Protein AF-A0AAD7NAE4-F1 (afdb_monomer_lite)

Secondary structure (DSSP, 8-state):
-----------------------------------------------HHHHHHHHHHHHHHHHHHHTEEEPTTT--EEE----HHHHHHHHHHHHHHHHHHTTTTBPPTTSHHHHHHHHHHHHHHHHTT--EETTSPPP----S-------PPP-SS--EEEEEEEE-SS--EEEEETTEEEEEE-TTS----

pLDDT: mean 71.84, std 20.74, range [35.59, 95.81]

Foldseek 3Di:
DDDDDDDDDDDDDDDDDDDDDDPDDPDPPPPPPPPPVPPPPPPPPPDVVVVVVVVVCVVVVVLQVVQFDQDPQPRDTDRDNDDPVRLVVVVVVVVVVVCVVQPPFWDDCPDPVNVVVQVVVQVVCLVRLVAHEPPDDNPPPVPDDDDDDDDPDHRPDNQYAYEIEGADQPDFDWDDDRRYIYGYDHPPDDDDD

Structure (mmCIF, N/CA/C/O backbone):
data_AF-A0AAD7NAE4-F1
#
_entry.id   AF-A0AAD7NAE4-F1
#
loop_
_atom_site.group_PDB
_atom_site.id
_atom_site.type_symbol
_atom_site.label_atom_id
_atom_site.label_alt_id
_atom_site.label_comp_id
_atom_site.label_asym_id
_atom_site.label_entity_id
_atom_site.label_seq_id
_atom_site.pdbx_PDB_ins_code
_atom_site.Cartn_x
_atom_site.Cartn_y
_atom_site.Cartn_z
_atom_site.occupancy
_atom_site.B_iso_or_equiv
_atom_site.auth_seq_id
_atom_site.auth_comp_id
_atom_site.auth_asym_id
_atom_site.auth_atom_id
_atom_site.pdbx_PDB_model_num
ATOM 1 N N . MET A 1 1 ? -13.580 -23.714 118.919 1.00 37.25 1 MET A N 1
ATOM 2 C CA . MET A 1 1 ? -13.887 -22.280 118.742 1.00 37.25 1 MET A CA 1
ATOM 3 C C . MET A 1 1 ? -14.891 -22.146 117.599 1.00 37.25 1 MET A C 1
ATOM 5 O O . MET A 1 1 ? -14.501 -22.393 116.471 1.00 37.25 1 MET A O 1
ATOM 9 N N . LEU A 1 2 ? -16.154 -21.839 117.943 1.00 41.84 2 LEU A N 1
ATOM 10 C CA . LEU A 1 2 ? -17.240 -21.259 117.114 1.00 41.84 2 LEU A CA 1
ATOM 11 C C . LEU A 1 2 ? -17.556 -21.992 115.783 1.00 41.84 2 LEU A C 1
ATOM 13 O O . LEU A 1 2 ? -16.922 -21.729 114.771 1.00 41.84 2 LEU A O 1
ATOM 17 N N . THR A 1 3 ? -18.424 -23.015 115.721 1.00 37.22 3 THR A N 1
ATOM 18 C CA . THR A 1 3 ? -19.912 -23.007 115.864 1.00 37.22 3 THR A CA 1
ATOM 19 C C . THR A 1 3 ? -20.570 -22.072 114.825 1.00 37.22 3 THR A C 1
ATOM 21 O O . THR A 1 3 ? -20.572 -20.866 115.029 1.00 37.22 3 THR A O 1
ATOM 24 N N . VAL A 1 4 ? -20.906 -22.507 113.594 1.00 38.34 4 VAL A N 1
ATOM 25 C CA . VAL A 1 4 ? -22.080 -23.321 113.152 1.00 38.34 4 VAL A CA 1
ATOM 26 C C . VAL A 1 4 ? -23.410 -22.622 113.522 1.00 38.34 4 VAL A C 1
ATOM 28 O O . VAL A 1 4 ? -23.630 -22.348 114.692 1.00 38.34 4 VAL A O 1
ATOM 31 N N . LEU A 1 5 ? -24.274 -22.188 112.588 1.00 41.16 5 LEU A N 1
ATOM 32 C CA . LEU A 1 5 ? -25.517 -22.849 112.098 1.00 41.16 5 LEU A CA 1
ATOM 33 C C . LEU A 1 5 ? -26.312 -21.732 111.368 1.00 41.16 5 LEU A C 1
ATOM 35 O O . LEU A 1 5 ? -26.462 -20.659 111.936 1.00 41.16 5 LEU A O 1
ATOM 39 N N . ARG A 1 6 ? -26.724 -21.754 110.092 1.00 37.59 6 ARG A N 1
ATOM 40 C CA . ARG A 1 6 ? -27.559 -22.669 109.284 1.00 37.59 6 ARG A CA 1
ATOM 41 C C . ARG A 1 6 ? -28.906 -23.040 109.932 1.00 37.59 6 ARG A C 1
ATOM 43 O O . ARG A 1 6 ? -28.920 -23.699 110.957 1.00 37.59 6 ARG A O 1
ATOM 50 N N . GLN A 1 7 ? -29.984 -22.719 109.198 1.00 43.00 7 GLN A N 1
ATOM 51 C CA . GLN A 1 7 ? -31.384 -23.173 109.318 1.00 43.00 7 GLN A CA 1
ATOM 52 C C . GLN A 1 7 ? -32.263 -22.512 110.390 1.00 43.00 7 GLN A C 1
ATOM 54 O O . GLN A 1 7 ? -32.190 -22.882 111.552 1.00 43.00 7 GLN A O 1
ATOM 59 N N . ILE A 1 8 ? -33.218 -21.677 109.952 1.00 39.69 8 ILE A N 1
ATOM 60 C CA . ILE A 1 8 ? -34.569 -21.645 110.535 1.00 39.69 8 ILE A CA 1
ATOM 61 C C . ILE A 1 8 ? -35.588 -21.532 109.400 1.00 39.69 8 ILE A C 1
ATOM 63 O O . ILE A 1 8 ? -35.623 -20.569 108.636 1.00 39.69 8 ILE A O 1
ATOM 67 N N . SER A 1 9 ? -36.412 -22.566 109.307 1.00 38.81 9 SER A N 1
ATOM 68 C CA . SER A 1 9 ? -37.601 -22.666 108.482 1.00 38.81 9 SER A CA 1
ATOM 69 C C . SER A 1 9 ? -38.859 -22.381 109.308 1.00 38.81 9 SER A C 1
ATOM 71 O O . SER A 1 9 ? -38.906 -22.731 110.483 1.00 38.81 9 SER A O 1
ATOM 73 N N . LEU A 1 10 ? -39.903 -21.950 108.595 1.00 42.28 10 LEU A N 1
ATOM 74 C CA . LEU A 1 10 ? -41.340 -22.134 108.849 1.00 42.28 10 LEU A CA 1
ATOM 75 C C . LEU A 1 10 ? -42.126 -21.067 109.631 1.00 42.28 10 LEU A C 1
ATOM 77 O O . LEU A 1 10 ? -42.002 -20.894 110.833 1.00 42.28 10 LEU A O 1
ATOM 81 N N . ARG A 1 11 ? -43.106 -20.554 108.868 1.00 41.03 11 ARG A N 1
ATOM 82 C CA . ARG A 1 11 ? -44.528 -20.353 109.191 1.00 41.03 11 ARG A CA 1
ATOM 83 C C . ARG A 1 11 ? -44.851 -19.440 110.362 1.00 41.03 11 ARG A C 1
ATOM 85 O O . ARG A 1 11 ? -44.796 -19.875 111.497 1.00 41.03 11 ARG A O 1
ATOM 92 N N . LEU A 1 12 ? -45.536 -18.345 110.035 1.00 42.12 12 LEU A N 1
ATOM 93 C CA . LEU A 1 12 ? -46.848 -18.075 110.622 1.00 42.12 12 LEU A CA 1
ATOM 94 C C . LEU A 1 12 ? -47.786 -17.456 109.578 1.00 42.12 12 LEU A C 1
ATOM 96 O O . LEU A 1 12 ? -47.386 -16.705 108.694 1.00 42.12 12 LEU A O 1
ATOM 100 N N . ARG A 1 13 ? -49.043 -17.883 109.670 1.00 42.47 13 ARG A N 1
ATOM 101 C CA . ARG A 1 13 ? -50.178 -17.625 108.788 1.00 42.47 13 ARG A CA 1
ATOM 102 C C . ARG A 1 13 ? -51.221 -16.859 109.602 1.00 42.47 13 ARG A C 1
ATOM 104 O O . ARG A 1 13 ? -51.673 -17.389 110.609 1.00 42.47 13 ARG A O 1
ATOM 111 N N . SER A 1 14 ? -51.678 -15.710 109.119 1.00 41.09 14 SER A N 1
ATOM 112 C CA . SER A 1 14 ? -52.970 -15.080 109.459 1.00 41.09 14 SER A CA 1
ATOM 113 C C . SER A 1 14 ? -53.373 -14.248 108.230 1.00 41.09 14 SER A C 1
ATOM 115 O O . SER A 1 14 ? -52.626 -13.389 107.791 1.00 41.09 14 SER A O 1
ATOM 117 N N . ARG A 1 15 ? -54.315 -14.660 107.372 1.00 40.16 15 ARG A N 1
ATOM 118 C CA . ARG A 1 15 ? -55.785 -14.731 107.487 1.00 40.16 15 ARG A CA 1
ATOM 119 C C . ARG A 1 15 ? -56.413 -13.390 107.892 1.00 40.16 15 ARG A C 1
ATOM 121 O O . ARG A 1 15 ? -56.465 -13.103 109.079 1.00 40.16 15 ARG A O 1
ATOM 128 N N . THR A 1 16 ? -56.958 -12.644 106.920 1.00 38.34 16 THR A N 1
ATOM 129 C CA . THR A 1 16 ? -58.373 -12.186 106.859 1.00 38.34 16 THR A CA 1
ATOM 130 C C . THR A 1 16 ? -58.656 -11.261 105.656 1.00 38.34 16 THR A C 1
ATOM 132 O O . THR A 1 16 ? -57.810 -10.457 105.294 1.00 38.34 16 THR A O 1
ATOM 135 N N . GLY A 1 17 ? -59.866 -11.383 105.080 1.00 37.97 17 GLY A N 1
ATOM 136 C CA . GLY A 1 17 ? -60.562 -10.370 104.254 1.00 37.97 17 GLY A CA 1
ATOM 137 C C . GLY A 1 17 ? -60.289 -10.465 102.746 1.00 37.97 17 GLY A C 1
ATOM 138 O O . GLY A 1 17 ? -59.198 -10.146 102.307 1.00 37.97 17 GLY A O 1
ATOM 139 N N . ALA A 1 18 ? -61.134 -11.068 101.901 1.00 38.62 18 ALA A N 1
ATOM 140 C CA . ALA A 1 18 ? -62.489 -10.668 101.487 1.00 38.62 18 ALA A CA 1
ATOM 141 C C . ALA A 1 18 ? -62.517 -9.321 100.737 1.00 38.62 18 ALA A C 1
ATOM 143 O O . ALA A 1 18 ? -62.325 -8.281 101.353 1.00 38.62 18 ALA A O 1
ATOM 144 N N . GLY A 1 19 ? -62.826 -9.349 99.431 1.00 36.59 19 GLY A N 1
ATOM 145 C CA . GLY A 1 19 ? -63.291 -8.157 98.712 1.00 36.59 19 GLY A CA 1
ATOM 146 C C . GLY A 1 19 ? -62.797 -7.992 97.274 1.00 36.59 19 GLY A C 1
ATOM 147 O O . GLY A 1 19 ? -61.781 -7.359 97.039 1.00 36.59 19 GLY A O 1
ATOM 148 N N . ASN A 1 20 ? -63.600 -8.490 96.333 1.00 36.44 20 ASN A N 1
ATOM 149 C CA . ASN A 1 20 ? -64.036 -7.786 95.122 1.00 36.44 20 ASN A CA 1
ATOM 150 C C . ASN A 1 20 ? -63.021 -7.300 94.064 1.00 36.44 20 ASN A C 1
ATOM 152 O O . ASN A 1 20 ? -62.399 -6.250 94.155 1.00 36.44 20 ASN A O 1
ATOM 156 N N . SER A 1 21 ? -63.040 -8.039 92.948 1.00 47.25 21 SER A N 1
ATOM 157 C CA . SER A 1 21 ? -63.364 -7.531 91.603 1.00 47.25 21 SER A CA 1
ATOM 158 C C . SER A 1 21 ? -62.799 -6.168 91.183 1.00 47.25 21 SER A C 1
ATOM 160 O O . SER A 1 21 ? -63.404 -5.124 91.409 1.00 47.25 21 SER A O 1
ATOM 162 N N . SER A 1 22 ? -61.739 -6.209 90.380 1.00 46.31 22 SER A N 1
ATOM 163 C CA . SER A 1 22 ? -61.576 -5.311 89.227 1.00 46.31 22 SER A CA 1
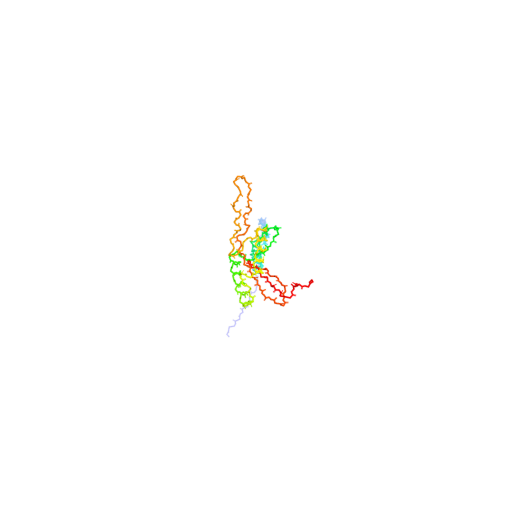ATOM 164 C C . SER A 1 22 ? -60.606 -5.932 88.219 1.00 46.31 22 SER A C 1
ATOM 166 O O . SER A 1 22 ? -59.468 -5.518 88.026 1.00 46.31 22 SER A O 1
ATOM 168 N N . GLN A 1 23 ? -61.095 -6.973 87.545 1.00 44.16 23 GLN A N 1
ATOM 169 C CA . GLN A 1 23 ? -60.635 -7.325 86.206 1.00 44.16 23 GLN A CA 1
ATOM 170 C C . GLN A 1 23 ? -61.043 -6.179 85.270 1.00 44.16 23 GLN A C 1
ATOM 172 O O . GLN A 1 23 ? -62.158 -6.175 84.760 1.00 44.16 23 GLN A O 1
ATOM 177 N N . LEU A 1 24 ? -60.174 -5.188 85.067 1.00 51.12 24 LEU A N 1
ATOM 178 C CA . LEU A 1 24 ? -60.328 -4.214 83.985 1.00 51.12 24 LEU A CA 1
ATOM 179 C C . LEU A 1 24 ? -59.005 -4.059 83.234 1.00 51.12 24 LEU A C 1
ATOM 181 O O . LEU A 1 24 ? -58.214 -3.146 83.435 1.00 51.12 24 LEU A O 1
ATOM 185 N N . THR A 1 25 ? -58.829 -5.012 82.318 1.00 48.84 25 THR A N 1
ATOM 186 C CA . THR A 1 25 ? -58.449 -4.750 80.924 1.00 48.84 25 THR A CA 1
ATOM 187 C C . THR A 1 25 ? -57.211 -3.886 80.717 1.00 48.84 25 THR A C 1
ATOM 189 O O . THR A 1 25 ? -57.283 -2.745 80.259 1.00 48.84 25 THR A O 1
ATOM 192 N N . THR A 1 26 ? -56.042 -4.496 80.896 1.00 49.38 26 THR A N 1
ATOM 193 C CA . THR A 1 26 ? -54.876 -4.112 80.106 1.00 49.38 26 THR A CA 1
ATOM 194 C C . THR A 1 26 ? -55.195 -4.428 78.644 1.00 49.38 26 THR A C 1
ATOM 196 O O . THR A 1 26 ? -55.219 -5.583 78.215 1.00 49.38 26 THR A O 1
ATOM 199 N N . LYS A 1 27 ? -55.523 -3.392 77.864 1.00 44.81 27 LYS A N 1
ATOM 200 C CA . LYS A 1 27 ? -55.597 -3.492 76.405 1.00 44.81 27 LYS A CA 1
ATOM 201 C C . LYS A 1 27 ? -54.228 -3.961 75.915 1.00 44.81 27 LYS A C 1
ATOM 203 O O . LYS A 1 27 ? -53.306 -3.163 75.773 1.00 44.81 27 LYS A O 1
ATOM 208 N N . ARG A 1 28 ? -54.100 -5.266 75.661 1.00 41.94 28 ARG A N 1
ATOM 209 C CA . ARG A 1 28 ? -53.071 -5.820 74.784 1.00 41.94 28 ARG A CA 1
ATOM 210 C C . ARG A 1 28 ? -53.279 -5.170 73.423 1.00 41.94 28 ARG A C 1
ATOM 212 O O . ARG A 1 28 ? -54.092 -5.622 72.622 1.00 41.94 28 ARG A O 1
ATOM 219 N N . LEU A 1 29 ? -52.575 -4.068 73.189 1.00 55.81 29 LEU A N 1
ATOM 220 C CA . LEU A 1 29 ? -52.275 -3.622 71.844 1.00 55.81 29 LEU A CA 1
ATOM 221 C C . LEU A 1 29 ? -51.451 -4.749 71.231 1.00 55.81 29 LEU A C 1
ATOM 223 O O . LEU A 1 29 ? -50.267 -4.905 71.519 1.00 55.81 29 LEU A O 1
ATOM 227 N N . TYR A 1 30 ? -52.120 -5.593 70.453 1.00 47.12 30 TYR A N 1
ATOM 228 C CA . TYR A 1 30 ? -51.462 -6.479 69.516 1.00 47.12 30 TYR A CA 1
ATOM 229 C C . TYR A 1 30 ? -50.707 -5.575 68.543 1.00 47.12 30 TYR A C 1
ATOM 231 O O . TYR A 1 30 ? -51.277 -5.049 67.588 1.00 47.12 30 TYR A O 1
ATOM 239 N N . ALA A 1 31 ? -49.429 -5.340 68.831 1.00 54.28 31 ALA A N 1
ATOM 240 C CA . ALA A 1 31 ? -48.487 -4.843 67.854 1.00 54.28 31 ALA A CA 1
ATOM 241 C C . ALA A 1 31 ? -48.391 -5.926 66.775 1.00 54.28 31 ALA A C 1
ATOM 243 O O . ALA A 1 31 ? -47.651 -6.898 66.899 1.00 54.28 31 ALA A O 1
ATOM 244 N N . VAL A 1 32 ? -49.227 -5.801 65.744 1.00 53.47 32 VAL A N 1
ATOM 245 C CA . VAL A 1 32 ? -49.054 -6.540 64.498 1.00 53.47 32 VAL A CA 1
ATOM 246 C C . VAL A 1 32 ? -47.812 -5.946 63.861 1.00 53.47 32 VAL A C 1
ATOM 248 O O . VAL A 1 32 ? -47.869 -4.958 63.127 1.00 53.47 32 VAL A O 1
ATOM 251 N N . GLU A 1 33 ? -46.673 -6.519 64.221 1.00 53.25 33 GLU A N 1
ATOM 252 C CA . GLU A 1 33 ? -45.380 -6.227 63.636 1.00 53.25 33 GLU A CA 1
ATOM 253 C C . GLU A 1 33 ? -45.433 -6.718 62.186 1.00 53.25 33 GLU A C 1
ATOM 255 O O . GLU A 1 33 ? -45.112 -7.859 61.851 1.00 53.25 33 GLU A O 1
ATOM 260 N N . ARG A 1 34 ? -45.961 -5.863 61.302 1.00 49.47 34 ARG A N 1
ATOM 261 C CA . ARG A 1 34 ? -45.872 -6.069 59.862 1.00 49.47 34 ARG A CA 1
ATOM 262 C C . ARG A 1 34 ? -44.395 -5.987 59.528 1.00 49.47 34 ARG A C 1
ATOM 264 O O . ARG A 1 34 ? -43.852 -4.905 59.317 1.00 49.47 34 ARG A O 1
ATOM 271 N N . THR A 1 35 ? -43.750 -7.144 59.474 1.00 53.97 35 THR A N 1
ATOM 272 C CA . THR A 1 35 ? -42.479 -7.308 58.788 1.00 53.97 35 THR A CA 1
ATOM 273 C C . THR A 1 35 ? -42.743 -7.005 57.318 1.00 53.97 35 THR A C 1
ATOM 275 O O . THR A 1 35 ? -43.048 -7.874 56.504 1.00 53.97 35 THR A O 1
ATOM 278 N N . VAL A 1 36 ? -42.682 -5.718 56.970 1.00 59.72 36 VAL A N 1
ATOM 279 C CA . VAL A 1 36 ? -42.503 -5.285 55.593 1.00 59.72 36 VAL A CA 1
ATOM 280 C C . VAL A 1 36 ? -41.185 -5.921 55.193 1.00 59.72 36 VAL A C 1
ATOM 282 O O . VAL A 1 36 ? -40.114 -5.424 55.547 1.00 59.72 36 VAL A O 1
ATOM 285 N N . LYS A 1 37 ? -41.260 -7.083 54.533 1.00 54.75 37 LYS A N 1
ATOM 286 C CA . LYS A 1 37 ? -40.130 -7.668 53.828 1.00 54.75 37 LYS A CA 1
ATOM 287 C C . LYS A 1 37 ? -39.724 -6.606 52.820 1.00 54.75 37 LYS A C 1
ATOM 289 O O . LYS A 1 37 ? -40.301 -6.525 51.741 1.00 54.75 37 LYS A O 1
ATOM 294 N N . ARG A 1 38 ? -38.795 -5.728 53.219 1.00 59.00 38 ARG A N 1
ATOM 295 C CA . ARG A 1 38 ? -38.117 -4.815 52.308 1.00 59.00 38 ARG A CA 1
ATOM 296 C C . ARG A 1 38 ? -37.608 -5.719 51.213 1.00 59.00 38 ARG A C 1
ATOM 298 O O . ARG A 1 38 ? -36.760 -6.573 51.476 1.00 59.00 38 ARG A O 1
ATOM 305 N N . ASN A 1 39 ? -38.211 -5.593 50.039 1.00 59.50 39 ASN A N 1
ATOM 306 C CA . ASN A 1 39 ? -37.781 -6.307 48.865 1.00 59.50 39 ASN A CA 1
ATOM 307 C C . ASN A 1 39 ? -36.327 -5.872 48.688 1.00 59.50 39 ASN A C 1
ATOM 309 O O . ASN A 1 39 ? -36.066 -4.715 48.359 1.00 59.50 39 ASN A O 1
ATOM 313 N N . LYS A 1 40 ? -35.373 -6.731 49.067 1.00 59.16 40 LYS A N 1
ATOM 314 C CA . LYS A 1 40 ? -33.964 -6.483 48.788 1.00 59.16 40 LYS A CA 1
ATOM 315 C C . LYS A 1 40 ? -33.879 -6.608 47.282 1.00 59.16 40 LYS A C 1
ATOM 317 O O . LYS A 1 40 ? -33.752 -7.711 46.764 1.00 59.16 40 LYS A O 1
ATOM 322 N N . ILE A 1 41 ? -34.051 -5.480 46.597 1.00 62.19 41 ILE A N 1
ATOM 323 C CA . ILE A 1 41 ? -33.679 -5.322 45.200 1.00 62.19 41 ILE A CA 1
ATOM 324 C C . ILE A 1 41 ? -32.247 -5.841 45.166 1.00 62.19 41 ILE A C 1
ATOM 326 O O . ILE A 1 41 ? -31.384 -5.274 45.840 1.00 62.19 41 ILE A O 1
ATOM 330 N N . MET A 1 42 ? -32.041 -7.009 44.552 1.00 58.41 42 MET A N 1
ATOM 331 C CA . MET A 1 42 ? -30.725 -7.630 44.519 1.00 58.41 42 MET A CA 1
ATOM 332 C C . MET A 1 42 ? -29.761 -6.572 43.981 1.00 58.41 42 MET A C 1
ATOM 334 O O . MET A 1 42 ? -30.016 -6.050 42.891 1.00 58.41 42 MET A O 1
ATOM 338 N N . PRO A 1 43 ? -28.700 -6.197 44.716 1.00 64.12 43 PRO A N 1
ATOM 339 C CA . PRO A 1 43 ? -27.682 -5.368 44.114 1.00 64.12 43 PRO A CA 1
ATOM 340 C C . PRO A 1 43 ? -27.084 -6.235 43.012 1.00 64.12 43 PRO A C 1
ATOM 342 O O . PRO A 1 43 ? -26.503 -7.282 43.291 1.00 64.12 43 PRO A O 1
ATOM 345 N N . TRP A 1 44 ? -27.296 -5.849 41.755 1.00 65.56 44 TRP A N 1
ATOM 346 C CA . TRP A 1 44 ? -26.569 -6.410 40.626 1.00 65.56 44 TRP A CA 1
ATOM 347 C C . TRP A 1 44 ? -25.095 -6.048 40.819 1.00 65.56 44 TRP A C 1
ATOM 349 O O . TRP A 1 44 ? -24.589 -5.086 40.249 1.00 65.56 44 TRP A O 1
ATOM 359 N N . THR A 1 45 ? -24.394 -6.792 41.671 1.00 76.25 45 THR A N 1
ATOM 360 C CA . THR A 1 45 ? -22.942 -6.732 41.774 1.00 76.25 45 THR A CA 1
ATOM 361 C C . THR A 1 45 ? -22.406 -7.518 40.593 1.00 76.25 45 THR A C 1
ATOM 363 O O . THR A 1 45 ? -22.012 -8.678 40.712 1.00 76.25 45 THR A O 1
ATOM 366 N N . VAL A 1 46 ? -22.481 -6.903 39.415 1.00 81.06 46 VAL A N 1
ATOM 367 C CA . VAL A 1 46 ? -21.784 -7.394 38.232 1.00 81.06 46 VAL A CA 1
ATOM 368 C C . VAL A 1 46 ? -20.300 -7.496 38.583 1.00 81.06 46 VAL A C 1
ATOM 370 O O . VAL A 1 46 ? -19.714 -6.513 39.044 1.00 81.06 46 VAL A O 1
ATOM 373 N N . PRO A 1 47 ? -19.677 -8.675 38.425 1.00 87.06 47 PRO A N 1
ATOM 374 C CA . PRO A 1 47 ? -18.274 -8.824 38.761 1.00 87.06 47 PRO A CA 1
ATOM 375 C C . PRO A 1 47 ? -17.446 -7.881 37.872 1.00 87.06 47 PRO A C 1
ATOM 377 O O . PRO A 1 47 ? -17.748 -7.747 36.682 1.00 87.06 47 PRO A O 1
ATOM 380 N N . PRO A 1 48 ? -16.373 -7.261 38.395 1.00 86.75 48 PRO A N 1
ATOM 381 C CA . PRO A 1 48 ? -15.586 -6.267 37.657 1.00 86.75 48 PRO A CA 1
ATOM 382 C C . PRO A 1 48 ? -15.024 -6.804 36.332 1.00 86.75 48 PRO A C 1
ATOM 384 O O . PRO A 1 48 ? -14.838 -6.049 35.384 1.00 86.75 48 PRO A O 1
ATOM 387 N N . ARG A 1 49 ? -14.838 -8.126 36.219 1.00 89.44 49 ARG A N 1
ATOM 388 C CA . ARG A 1 49 ? -14.454 -8.806 34.971 1.00 89.44 49 ARG A CA 1
ATOM 389 C C . ARG A 1 49 ? -15.506 -8.672 33.864 1.00 89.44 49 ARG A C 1
ATOM 391 O O . ARG A 1 49 ? -15.143 -8.473 32.712 1.00 89.44 49 ARG A O 1
ATOM 398 N N . VAL A 1 50 ? -16.793 -8.759 34.203 1.00 90.50 50 VAL A N 1
ATOM 399 C CA . VAL A 1 50 ? -17.898 -8.624 33.236 1.00 90.50 50 VAL A CA 1
ATOM 400 C C . VAL A 1 50 ? -18.031 -7.177 32.777 1.00 90.50 50 VAL A C 1
ATOM 402 O O . VAL A 1 50 ? -18.210 -6.935 31.588 1.00 90.50 50 VAL A O 1
ATOM 405 N N . ILE A 1 51 ? -17.856 -6.216 33.689 1.00 90.12 51 ILE A N 1
ATOM 406 C CA . ILE A 1 51 ? -17.798 -4.791 33.336 1.00 90.12 51 ILE A CA 1
ATOM 407 C C . ILE A 1 51 ? -16.618 -4.538 32.388 1.00 90.12 51 ILE A C 1
ATOM 409 O O . ILE A 1 51 ? -16.796 -3.918 31.344 1.00 90.12 51 ILE A O 1
ATOM 413 N N . GLY A 1 52 ? -15.435 -5.076 32.707 1.00 92.06 52 GLY A N 1
ATOM 414 C CA . GLY A 1 52 ? -14.250 -4.959 31.856 1.00 92.06 52 GLY A CA 1
ATOM 415 C C . GLY A 1 52 ? -14.463 -5.525 30.449 1.00 92.06 52 GLY A C 1
ATOM 416 O O . GLY A 1 52 ? -14.136 -4.859 29.470 1.00 92.06 52 GLY A O 1
ATOM 417 N N . LEU A 1 53 ? -15.075 -6.708 30.333 1.00 94.88 53 LEU A N 1
ATOM 418 C CA . LEU A 1 53 ? -15.417 -7.313 29.040 1.00 94.88 53 LEU A CA 1
ATOM 419 C C . LEU A 1 53 ? -16.438 -6.481 28.256 1.00 94.88 53 LEU A C 1
ATOM 421 O O . LEU A 1 53 ? -16.271 -6.297 27.052 1.00 94.88 53 LEU A O 1
ATOM 425 N N . ALA A 1 54 ? -17.467 -5.955 28.923 1.00 93.69 54 ALA A N 1
ATOM 426 C CA . ALA A 1 54 ? -18.474 -5.114 28.281 1.00 93.69 54 ALA A CA 1
ATOM 427 C C . ALA A 1 54 ? -17.862 -3.816 27.732 1.00 93.69 54 ALA A C 1
ATOM 429 O O . ALA A 1 54 ? -18.133 -3.439 26.592 1.00 93.69 54 ALA A O 1
ATOM 430 N N . VAL A 1 55 ? -16.989 -3.166 28.508 1.00 95.31 55 VAL A N 1
ATOM 431 C CA . VAL A 1 55 ? -16.273 -1.954 28.083 1.00 95.31 55 VAL A CA 1
ATOM 432 C C . VAL A 1 55 ? -15.331 -2.256 26.917 1.00 95.31 55 VAL A C 1
ATOM 434 O O . VAL A 1 55 ? -15.349 -1.536 25.921 1.00 95.31 55 VAL A O 1
ATOM 437 N N . ALA A 1 56 ? -14.555 -3.341 26.992 1.00 94.81 56 ALA A N 1
ATOM 438 C CA . ALA A 1 56 ? -13.670 -3.749 25.903 1.00 94.81 56 ALA A CA 1
ATOM 439 C C . ALA A 1 56 ? -14.449 -4.050 24.611 1.00 94.81 56 ALA A C 1
ATOM 441 O O . ALA A 1 56 ? -14.051 -3.603 23.536 1.00 94.81 56 ALA A O 1
ATOM 442 N N . GLY A 1 57 ? -15.585 -4.746 24.716 1.00 95.81 57 GLY A N 1
ATOM 443 C CA . GLY A 1 57 ? -16.473 -5.017 23.585 1.00 95.81 57 GLY A CA 1
ATOM 444 C C . GLY A 1 57 ? -17.038 -3.741 22.957 1.00 95.81 57 GLY A C 1
ATOM 445 O O . GLY A 1 57 ? -17.072 -3.629 21.734 1.00 95.81 57 GLY A O 1
ATOM 446 N N . LEU A 1 58 ? -17.412 -2.753 23.776 1.00 95.38 58 LEU A N 1
ATOM 447 C CA . LEU A 1 58 ? -17.872 -1.443 23.305 1.00 95.38 58 LEU A CA 1
ATOM 448 C C . LEU A 1 58 ? -16.776 -0.675 22.560 1.00 95.38 58 LEU A C 1
ATOM 450 O O . LEU A 1 58 ? -17.035 -0.140 21.484 1.00 95.38 58 LEU A O 1
ATOM 454 N N . ILE A 1 59 ? -15.555 -0.650 23.098 1.00 95.25 59 ILE A N 1
ATOM 455 C CA . ILE A 1 59 ? -14.413 0.022 22.462 1.00 95.25 59 ILE A CA 1
ATOM 456 C C . ILE A 1 59 ? -14.073 -0.655 21.130 1.00 95.25 59 ILE A C 1
ATOM 458 O O . ILE A 1 59 ? -13.935 0.024 20.115 1.00 95.25 59 ILE A O 1
ATOM 462 N N . LEU A 1 60 ? -13.984 -1.988 21.111 1.00 93.25 60 LEU A N 1
ATOM 463 C CA . LEU A 1 60 ? -13.641 -2.747 19.907 1.00 93.25 60 LEU A CA 1
ATOM 464 C C . LEU A 1 60 ? -14.733 -2.640 18.834 1.00 93.25 60 LEU A C 1
ATOM 466 O O . LEU A 1 60 ? -14.430 -2.440 17.659 1.00 93.25 60 LEU A O 1
ATOM 470 N N . GLY A 1 61 ? -16.003 -2.730 19.238 1.00 92.75 61 GLY A N 1
ATOM 471 C CA . GLY A 1 61 ? -17.146 -2.554 18.346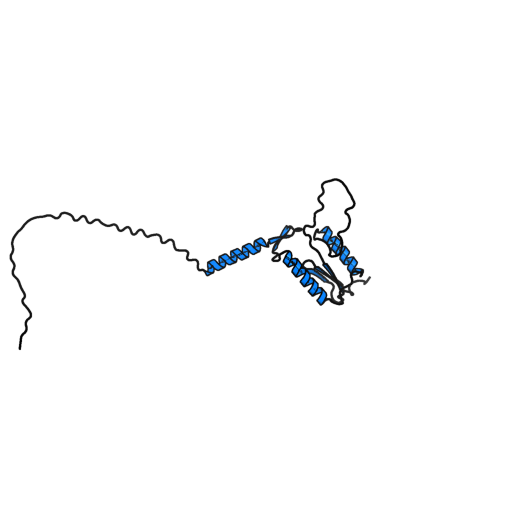 1.00 92.75 61 GLY A CA 1
ATOM 472 C C . GLY A 1 61 ? -17.218 -1.136 17.778 1.00 92.75 61 GLY A C 1
ATOM 473 O O . GLY A 1 61 ? -17.400 -0.967 16.574 1.00 92.75 61 GLY A O 1
ATOM 474 N N . GLY A 1 62 ? -16.996 -0.119 18.617 1.00 92.50 62 GLY A N 1
ATOM 475 C CA . GLY A 1 62 ? -16.906 1.276 18.185 1.00 92.50 62 GLY A CA 1
ATOM 476 C C . GLY A 1 62 ? -15.758 1.506 17.201 1.00 92.50 62 GLY A C 1
ATOM 477 O O . GLY A 1 62 ? -15.963 2.122 16.156 1.00 92.50 62 GLY A O 1
ATOM 478 N N . TYR A 1 63 ? -14.579 0.943 17.479 1.00 91.00 63 TYR A N 1
ATOM 479 C CA . TYR A 1 63 ? -13.423 0.992 16.582 1.00 91.00 63 TYR A CA 1
ATOM 480 C C . TYR A 1 63 ? -13.727 0.340 15.228 1.00 91.00 63 TYR A C 1
ATOM 482 O O . TYR A 1 63 ? -13.465 0.943 14.189 1.00 91.00 63 TYR A O 1
ATOM 490 N N . TYR A 1 64 ? -14.347 -0.842 15.224 1.00 90.56 64 TYR A N 1
ATOM 491 C CA . TYR A 1 64 ? -14.738 -1.537 13.998 1.00 90.56 64 TYR A CA 1
ATOM 492 C C . TYR A 1 64 ? -15.693 -0.705 13.132 1.00 90.56 64 TYR A C 1
ATOM 494 O O . TYR A 1 64 ? -15.480 -0.573 11.928 1.00 90.56 64 TYR A O 1
ATOM 502 N N . VAL A 1 65 ? -16.718 -0.103 13.744 1.00 89.38 65 VAL A N 1
ATOM 503 C CA . VAL A 1 65 ? -17.694 0.740 13.034 1.00 89.38 65 VAL A CA 1
ATOM 504 C C . VAL A 1 65 ? -17.069 2.038 12.528 1.00 89.38 65 VAL A C 1
ATOM 506 O O . VAL A 1 65 ? -17.372 2.452 11.412 1.00 89.38 65 VAL A O 1
ATOM 509 N N . ALA A 1 66 ? -16.168 2.653 13.293 1.00 86.56 66 ALA A N 1
ATOM 510 C CA . ALA A 1 66 ? -15.471 3.868 12.871 1.00 86.56 66 ALA A CA 1
ATOM 511 C C . ALA A 1 66 ? -14.540 3.644 11.663 1.00 86.56 66 ALA A C 1
ATOM 513 O O . ALA A 1 66 ? -14.339 4.560 10.874 1.00 86.56 66 ALA A O 1
ATOM 514 N N . HIS A 1 67 ? -14.011 2.429 11.500 1.00 86.12 67 HIS A N 1
ATOM 515 C CA . HIS A 1 67 ? -13.079 2.052 10.425 1.00 86.12 67 HIS A CA 1
ATOM 516 C C . HIS A 1 67 ? -13.758 1.288 9.275 1.00 86.12 67 HIS A C 1
ATOM 518 O O . HIS A 1 67 ? -13.096 0.704 8.411 1.00 86.12 67 HIS A O 1
ATOM 524 N N . LEU A 1 68 ? -15.092 1.252 9.260 1.00 88.19 68 LEU A N 1
ATOM 525 C CA . LEU A 1 68 ? -15.868 0.707 8.153 1.00 88.19 68 LEU A CA 1
ATOM 526 C C . LEU A 1 68 ? -15.961 1.752 7.039 1.00 88.19 68 LEU A C 1
ATOM 528 O O . LEU A 1 68 ? -16.828 2.624 7.037 1.00 88.19 68 LEU A O 1
ATOM 532 N N . GLU A 1 69 ? -15.081 1.625 6.055 1.00 81.44 69 GLU A N 1
ATOM 533 C CA . GLU A 1 69 ? -15.109 2.444 4.850 1.00 81.44 69 GLU A CA 1
ATOM 534 C C . GLU A 1 69 ? -15.951 1.770 3.759 1.00 81.44 69 GLU A C 1
ATOM 536 O O . GLU A 1 69 ? -15.964 0.543 3.598 1.00 81.44 69 GLU A O 1
ATOM 541 N N . THR A 1 70 ? -16.654 2.575 2.965 1.00 78.50 70 THR A N 1
ATOM 542 C CA . THR A 1 70 ? -17.353 2.083 1.771 1.00 78.50 70 THR A CA 1
ATOM 543 C C . THR A 1 70 ? -16.433 2.258 0.571 1.00 78.50 70 THR A C 1
ATOM 545 O O . THR A 1 70 ? -15.937 3.357 0.334 1.00 78.50 70 THR A O 1
ATOM 548 N N . ALA A 1 71 ? -16.173 1.182 -0.175 1.00 70.56 71 ALA A N 1
ATOM 549 C CA . ALA A 1 71 ? -15.348 1.267 -1.374 1.00 70.56 71 ALA A CA 1
ATOM 550 C C . ALA A 1 71 ? -16.041 2.170 -2.418 1.00 70.56 71 ALA A C 1
ATOM 552 O O . ALA A 1 71 ? -17.182 1.870 -2.779 1.00 70.56 71 ALA A O 1
ATOM 553 N N . PRO A 1 72 ? -15.372 3.230 -2.913 1.00 66.25 72 PRO A N 1
ATOM 554 C CA . PRO A 1 72 ? -16.009 4.262 -3.735 1.00 66.25 72 PRO A CA 1
ATOM 555 C C . PRO A 1 72 ? -16.598 3.710 -5.039 1.00 66.25 72 PRO A C 1
ATOM 557 O O . PRO A 1 72 ? -17.685 4.116 -5.428 1.00 66.25 72 PRO A O 1
ATOM 560 N N . GLU A 1 73 ? -15.935 2.723 -5.650 1.00 64.75 73 GLU A N 1
ATOM 561 C CA . GLU A 1 73 ? -16.345 2.169 -6.949 1.00 64.75 73 GLU A CA 1
ATOM 562 C C . GLU A 1 73 ? -17.371 1.030 -6.852 1.00 64.75 73 GLU A C 1
ATOM 564 O O . GLU A 1 73 ? -18.178 0.831 -7.752 1.00 64.75 73 GLU A O 1
ATOM 569 N N . THR A 1 74 ? -17.344 0.238 -5.773 1.00 75.88 74 THR A N 1
ATOM 570 C CA . THR A 1 74 ? -18.149 -1.002 -5.677 1.00 75.88 74 THR A CA 1
ATOM 571 C C . THR A 1 74 ? -19.272 -0.930 -4.650 1.00 75.88 74 THR A C 1
ATOM 573 O O . THR A 1 74 ? -20.094 -1.841 -4.586 1.00 75.88 74 THR A O 1
ATOM 576 N N . GLY A 1 75 ? -19.293 0.088 -3.784 1.00 77.75 75 GLY A N 1
ATOM 577 C CA . GLY A 1 75 ? -20.257 0.185 -2.683 1.00 77.75 75 GLY A CA 1
ATOM 578 C C . GLY A 1 75 ? -20.089 -0.889 -1.598 1.00 77.75 75 GLY A C 1
ATOM 579 O O . GLY A 1 75 ? -20.851 -0.923 -0.631 1.00 77.75 75 GLY A O 1
ATOM 580 N N . ARG A 1 76 ? -19.088 -1.773 -1.712 1.00 85.69 76 ARG A N 1
ATOM 581 C CA . ARG A 1 76 ? -18.816 -2.821 -0.725 1.00 85.69 76 ARG A CA 1
ATOM 582 C C . ARG A 1 76 ? -18.178 -2.214 0.522 1.00 85.69 76 ARG A C 1
ATOM 584 O O . ARG A 1 76 ? -17.191 -1.484 0.432 1.00 85.69 76 ARG A O 1
ATOM 591 N N . ARG A 1 77 ? -18.696 -2.571 1.698 1.00 85.69 77 ARG A N 1
ATOM 592 C CA . ARG A 1 77 ? -18.097 -2.200 2.985 1.00 85.69 77 ARG A CA 1
ATOM 593 C C . ARG A 1 77 ? -16.844 -3.023 3.252 1.00 85.69 77 ARG A C 1
ATOM 595 O O . ARG A 1 77 ? -16.878 -4.250 3.156 1.00 85.69 77 ARG A O 1
ATOM 602 N N . ARG A 1 78 ? -15.749 -2.350 3.596 1.00 86.19 78 ARG A N 1
ATOM 603 C CA . ARG A 1 78 ? -14.499 -2.978 4.030 1.00 86.19 78 ARG A CA 1
ATOM 604 C C . ARG A 1 78 ? -14.029 -2.330 5.323 1.00 86.19 78 ARG A C 1
ATOM 606 O O . ARG A 1 78 ? -14.153 -1.125 5.501 1.00 86.19 78 ARG A O 1
ATOM 613 N N . PHE A 1 79 ? -13.494 -3.148 6.215 1.00 89.38 79 PHE A N 1
ATOM 614 C CA . PHE A 1 79 ? -12.809 -2.659 7.399 1.00 89.38 79 PHE A CA 1
ATOM 615 C C . PHE A 1 79 ? -11.373 -2.305 7.008 1.00 89.38 79 PHE A C 1
ATOM 617 O O . PHE A 1 79 ? -10.632 -3.183 6.557 1.00 89.38 79 PHE A O 1
ATOM 624 N N . MET A 1 80 ? -11.008 -1.030 7.135 1.00 87.00 80 MET A N 1
ATOM 625 C CA . MET A 1 80 ? -9.649 -0.548 6.903 1.00 87.00 80 MET A CA 1
ATOM 626 C C . MET A 1 80 ? -9.099 0.002 8.223 1.00 87.00 80 MET A C 1
ATOM 628 O O . MET A 1 80 ? -9.502 1.084 8.631 1.00 87.00 80 MET A O 1
ATOM 632 N N . PRO A 1 81 ? -8.197 -0.715 8.918 1.00 87.62 81 PRO A N 1
ATOM 633 C CA . PRO A 1 81 ? -7.683 -0.272 10.216 1.00 87.62 81 PRO A CA 1
ATOM 634 C C . PRO A 1 81 ? -6.685 0.893 10.118 1.00 87.62 81 PRO A C 1
ATOM 636 O O . PRO A 1 81 ? -6.211 1.369 11.145 1.00 87.62 81 PRO A O 1
ATOM 639 N N . LEU A 1 82 ? -6.317 1.307 8.903 1.00 86.62 82 LEU A N 1
ATOM 640 C CA . LEU A 1 82 ? -5.303 2.320 8.641 1.00 86.62 82 LEU A CA 1
ATOM 641 C C . LEU A 1 82 ? -5.955 3.659 8.325 1.00 86.62 82 LEU A C 1
ATOM 643 O O . LEU A 1 82 ? -6.892 3.728 7.531 1.00 86.62 82 LEU A O 1
ATOM 647 N N . THR A 1 83 ? -5.416 4.730 8.899 1.00 86.50 83 THR A N 1
ATOM 648 C CA . THR A 1 83 ? -5.769 6.084 8.471 1.00 86.50 83 THR A CA 1
ATOM 649 C C . THR A 1 83 ? -5.041 6.440 7.172 1.00 86.50 83 THR A C 1
ATOM 651 O O . THR A 1 83 ? -4.049 5.811 6.802 1.00 86.50 83 THR A O 1
ATOM 654 N N . LYS A 1 84 ? -5.476 7.501 6.483 1.00 82.31 84 LYS A N 1
ATOM 655 C CA . LYS A 1 84 ? -4.802 7.993 5.265 1.00 82.31 84 LYS A CA 1
ATOM 656 C C . LYS A 1 84 ? -3.328 8.347 5.495 1.00 82.31 84 LYS A C 1
ATOM 658 O O . LYS A 1 84 ? -2.497 8.103 4.628 1.00 82.31 84 LYS A O 1
ATOM 663 N N . GLN A 1 85 ? -3.001 8.883 6.670 1.00 86.00 85 GLN A N 1
ATOM 664 C CA . GLN A 1 85 ? -1.623 9.211 7.043 1.00 86.00 85 GLN A CA 1
ATOM 665 C C . GLN A 1 85 ? -0.780 7.942 7.224 1.00 86.00 85 GLN A C 1
ATOM 667 O O . GLN A 1 85 ? 0.359 7.876 6.759 1.00 86.00 85 GLN A O 1
ATOM 672 N N . ASP A 1 86 ? -1.361 6.907 7.837 1.00 89.56 86 ASP A N 1
ATOM 673 C CA . ASP A 1 86 ? -0.693 5.614 7.988 1.00 89.56 86 ASP A CA 1
ATOM 674 C C . ASP A 1 86 ? -0.489 4.934 6.629 1.00 89.56 86 ASP A C 1
ATOM 676 O O . ASP A 1 86 ? 0.581 4.381 6.373 1.00 89.56 86 ASP A O 1
ATOM 680 N N . GLU A 1 87 ? -1.477 5.009 5.730 1.00 86.81 87 GLU A N 1
ATOM 681 C CA . GLU A 1 87 ? -1.364 4.492 4.361 1.00 86.81 87 GLU A CA 1
ATOM 682 C C . GLU A 1 87 ? -0.165 5.109 3.623 1.00 86.81 87 GLU A C 1
ATOM 684 O O . GLU A 1 87 ? 0.613 4.377 3.006 1.00 86.81 87 GLU A O 1
ATOM 689 N N . GLU A 1 88 ? 0.041 6.426 3.716 1.00 86.19 88 GLU A N 1
ATOM 690 C CA . GLU A 1 88 ? 1.196 7.097 3.104 1.00 86.19 88 GLU A CA 1
ATOM 691 C C . GLU A 1 88 ? 2.528 6.653 3.719 1.00 86.19 88 GLU A C 1
ATOM 693 O O . GLU A 1 88 ? 3.499 6.393 2.996 1.00 86.19 88 GLU A O 1
ATOM 698 N N . TYR A 1 89 ? 2.576 6.515 5.044 1.00 90.06 89 TYR A N 1
ATOM 699 C CA . TYR A 1 89 ? 3.761 6.032 5.746 1.00 90.06 89 TYR A CA 1
ATOM 700 C C . TYR A 1 89 ? 4.130 4.602 5.329 1.00 90.06 89 TYR A C 1
ATOM 702 O O . TYR A 1 89 ? 5.291 4.311 5.006 1.00 90.06 89 TYR A O 1
ATOM 710 N N . PHE A 1 90 ? 3.145 3.702 5.288 1.00 91.94 90 PHE A N 1
ATOM 711 C CA . PHE A 1 90 ? 3.350 2.321 4.858 1.00 91.94 90 PHE A CA 1
ATOM 712 C C . PHE A 1 90 ? 3.692 2.229 3.373 1.00 91.94 90 PHE A C 1
ATOM 714 O O . PHE A 1 90 ? 4.576 1.448 3.019 1.00 91.94 90 PHE A O 1
ATOM 721 N N . ARG A 1 91 ? 3.084 3.059 2.518 1.00 87.56 91 ARG A N 1
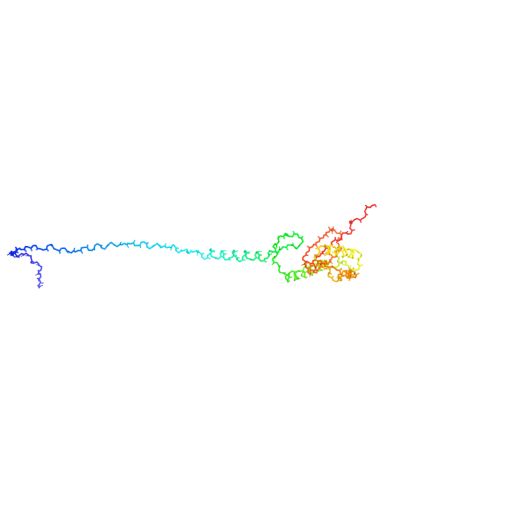ATOM 722 C CA . ARG A 1 91 ? 3.429 3.159 1.091 1.00 87.56 91 ARG A CA 1
ATOM 723 C C . ARG A 1 91 ? 4.923 3.404 0.907 1.00 87.56 91 ARG A C 1
ATOM 725 O O . ARG A 1 91 ? 5.583 2.647 0.196 1.00 87.56 91 ARG A O 1
ATOM 732 N N . LEU A 1 92 ? 5.472 4.414 1.585 1.00 88.94 92 LEU A N 1
ATOM 733 C CA . LEU A 1 92 ? 6.896 4.752 1.490 1.00 88.94 92 LEU A CA 1
ATOM 734 C C . LEU A 1 92 ? 7.793 3.631 2.027 1.00 88.94 92 LEU A C 1
ATOM 736 O O . LEU A 1 92 ? 8.793 3.286 1.395 1.00 88.94 92 LEU A O 1
ATOM 740 N N . LYS A 1 93 ? 7.425 3.018 3.159 1.00 92.88 93 LYS A N 1
ATOM 741 C CA . LYS A 1 93 ? 8.172 1.881 3.718 1.00 92.88 93 LYS A CA 1
ATOM 742 C C . LYS A 1 93 ? 8.209 0.683 2.778 1.00 92.88 93 LYS A C 1
ATOM 744 O O . LYS A 1 93 ? 9.276 0.098 2.588 1.00 92.88 93 LYS A O 1
ATOM 749 N N . ILE A 1 94 ? 7.068 0.314 2.200 1.00 90.44 94 ILE A N 1
ATOM 750 C CA . ILE A 1 94 ? 6.983 -0.836 1.298 1.00 90.44 94 ILE A CA 1
ATOM 751 C C . ILE A 1 94 ? 7.722 -0.536 -0.006 1.00 90.44 94 ILE A C 1
ATOM 753 O O . ILE A 1 94 ? 8.472 -1.390 -0.479 1.00 90.44 94 ILE A O 1
ATOM 757 N N . LEU A 1 95 ? 7.593 0.681 -0.542 1.00 88.56 95 LEU A N 1
ATOM 758 C CA . LEU A 1 95 ? 8.365 1.122 -1.702 1.00 88.56 95 LEU A CA 1
ATOM 759 C C . LEU A 1 95 ? 9.869 0.992 -1.444 1.00 88.56 95 LEU A C 1
ATOM 761 O O . LEU A 1 95 ? 10.563 0.348 -2.226 1.00 88.56 95 LEU A O 1
ATOM 765 N N . TYR A 1 96 ? 10.373 1.531 -0.332 1.00 90.88 96 TYR A N 1
ATOM 766 C CA . TYR A 1 96 ? 11.793 1.436 0.010 1.00 90.88 96 TYR A CA 1
ATOM 767 C C . TYR A 1 96 ? 12.252 -0.018 0.189 1.00 90.88 96 TYR A C 1
ATOM 769 O O . TYR A 1 96 ? 13.310 -0.404 -0.312 1.00 90.88 96 TYR A O 1
ATOM 777 N N . ALA A 1 97 ? 11.443 -0.850 0.850 1.00 92.19 97 ALA A N 1
ATOM 778 C CA . ALA A 1 97 ? 11.730 -2.272 1.000 1.00 92.19 97 ALA A CA 1
ATOM 779 C C . ALA A 1 97 ? 11.811 -2.987 -0.361 1.00 92.19 97 ALA A C 1
ATOM 781 O O . ALA A 1 97 ? 12.732 -3.774 -0.580 1.00 92.19 97 ALA A O 1
ATOM 782 N N . ARG A 1 98 ? 10.904 -2.678 -1.298 1.00 88.44 98 ARG A N 1
ATOM 783 C CA . ARG A 1 98 ? 10.916 -3.240 -2.658 1.00 88.44 98 ARG A CA 1
ATOM 784 C C . ARG A 1 98 ? 12.097 -2.743 -3.486 1.00 88.44 98 ARG A C 1
ATOM 786 O O . ARG A 1 98 ? 12.749 -3.557 -4.132 1.00 88.44 98 ARG A O 1
ATOM 793 N N . LEU A 1 99 ? 12.408 -1.449 -3.422 1.00 89.00 99 LEU A N 1
ATOM 794 C CA . LEU A 1 99 ? 13.580 -0.866 -4.082 1.00 89.00 99 LEU A CA 1
ATOM 795 C C . LEU A 1 99 ? 14.879 -1.510 -3.595 1.00 89.00 99 LEU A C 1
ATOM 797 O O . LEU A 1 99 ? 15.784 -1.751 -4.389 1.00 89.00 99 LEU A O 1
ATOM 801 N N . LYS A 1 100 ? 14.966 -1.807 -2.293 1.00 90.38 100 LYS A N 1
ATOM 802 C CA . LYS A 1 100 ? 16.109 -2.511 -1.712 1.00 90.38 100 LYS A CA 1
ATOM 803 C C . LYS A 1 100 ? 16.171 -3.972 -2.165 1.00 90.38 100 LYS A C 1
ATOM 805 O O . LYS A 1 100 ? 17.265 -4.448 -2.448 1.00 90.38 100 LYS A O 1
ATOM 810 N N . LEU A 1 101 ? 15.029 -4.661 -2.219 1.00 89.69 101 LEU A N 1
ATOM 811 C CA . LEU A 1 101 ? 14.947 -6.079 -2.579 1.00 89.69 101 LEU A CA 1
ATOM 812 C C . LEU A 1 101 ? 15.334 -6.335 -4.040 1.00 89.69 101 LEU A C 1
ATOM 814 O O . LEU A 1 101 ? 16.114 -7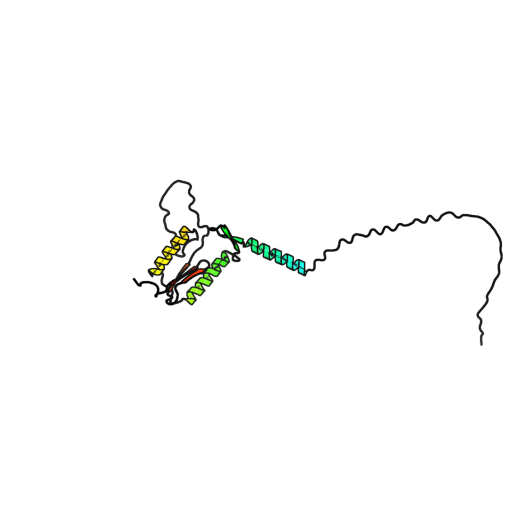.239 -4.304 1.00 89.69 101 LEU A O 1
ATOM 818 N N . TYR A 1 102 ? 14.834 -5.520 -4.970 1.00 86.69 102 TYR A N 1
ATOM 819 C CA . TYR A 1 102 ? 15.073 -5.686 -6.412 1.00 86.69 102 TYR A CA 1
ATOM 820 C C . TYR A 1 102 ? 16.130 -4.727 -6.958 1.00 86.69 102 TYR A C 1
ATOM 822 O O . TYR A 1 102 ? 16.140 -4.384 -8.143 1.00 86.69 102 TYR A O 1
ATOM 830 N N . ARG A 1 103 ? 17.023 -4.244 -6.090 1.00 81.56 103 ARG A N 1
ATOM 831 C CA . ARG A 1 103 ? 18.080 -3.316 -6.485 1.00 81.56 103 ARG A CA 1
ATOM 832 C C . ARG A 1 103 ? 18.944 -3.955 -7.578 1.00 81.56 103 ARG A C 1
ATOM 834 O O . ARG A 1 103 ? 19.548 -4.991 -7.346 1.00 81.56 103 ARG A O 1
ATOM 841 N N . GLY A 1 104 ? 19.034 -3.303 -8.738 1.00 82.75 104 GLY A N 1
ATOM 842 C CA . GLY A 1 104 ? 19.798 -3.787 -9.899 1.00 82.75 104 GLY A CA 1
ATOM 843 C C . GLY A 1 104 ? 18.949 -4.451 -10.987 1.00 82.75 104 GLY A C 1
ATOM 844 O O . GLY A 1 104 ? 19.349 -4.420 -12.144 1.00 82.75 104 GLY A O 1
ATOM 845 N N . ASN A 1 105 ? 17.749 -4.927 -10.646 1.00 87.38 105 ASN A N 1
ATOM 846 C CA . ASN A 1 105 ? 16.815 -5.554 -11.588 1.00 87.38 105 ASN A CA 1
ATOM 847 C C . ASN A 1 105 ? 15.633 -4.640 -11.943 1.00 87.38 105 ASN A C 1
ATOM 849 O O . ASN A 1 105 ? 14.746 -5.017 -12.697 1.00 87.38 105 ASN A O 1
ATOM 853 N N . ILE A 1 106 ? 15.578 -3.431 -11.387 1.00 88.38 106 ILE A N 1
ATOM 854 C CA . ILE A 1 106 ? 14.519 -2.469 -11.702 1.00 88.38 106 ILE A CA 1
ATOM 855 C C . ILE A 1 106 ? 14.829 -1.808 -13.041 1.00 88.38 106 ILE A C 1
ATOM 857 O O . ILE A 1 106 ? 15.894 -1.210 -13.216 1.00 88.38 106 ILE A O 1
ATOM 861 N N . LEU A 1 107 ? 13.873 -1.872 -13.965 1.00 88.69 107 LEU A N 1
ATOM 862 C CA . LEU A 1 107 ? 14.019 -1.235 -15.266 1.00 88.69 107 LEU A CA 1
ATOM 863 C C . LEU A 1 107 ? 13.989 0.294 -15.123 1.00 88.69 107 LEU A C 1
ATOM 865 O O . LEU A 1 107 ? 13.152 0.839 -14.394 1.00 88.69 107 LEU A O 1
ATOM 869 N N . PRO A 1 108 ? 14.835 1.018 -15.876 1.00 88.00 108 PRO A N 1
ATOM 870 C CA . PRO A 1 108 ? 14.782 2.470 -15.908 1.00 88.00 108 PRO A CA 1
ATOM 871 C C . PRO A 1 108 ? 13.487 2.963 -16.567 1.00 88.00 108 PRO A C 1
ATOM 873 O O . PRO A 1 108 ? 12.842 2.270 -17.359 1.00 88.00 108 PRO A O 1
ATOM 876 N N . VAL A 1 109 ? 13.136 4.219 -16.287 1.00 84.12 109 VAL A N 1
ATOM 877 C CA . VAL A 1 109 ? 11.914 4.869 -16.798 1.00 84.12 109 VAL A CA 1
ATOM 878 C C . VAL A 1 109 ? 11.887 4.948 -18.330 1.00 84.12 109 VAL A C 1
ATOM 880 O O . VAL A 1 109 ? 10.820 4.893 -18.936 1.00 84.12 109 VAL A O 1
ATOM 883 N N . HIS A 1 110 ? 13.055 5.026 -18.972 1.00 86.75 110 HIS A N 1
ATOM 884 C CA . HIS A 1 110 ? 13.173 5.118 -20.429 1.00 86.75 110 HIS A CA 1
ATOM 885 C C . HIS A 1 110 ? 12.984 3.781 -21.164 1.00 86.75 110 HIS A C 1
ATOM 887 O O . HIS A 1 110 ? 12.912 3.785 -22.389 1.00 86.75 110 HIS A O 1
ATOM 893 N N . HIS A 1 111 ? 12.885 2.650 -20.458 1.00 88.44 111 HIS A N 1
ATOM 894 C CA . HIS A 1 111 ? 12.717 1.348 -21.102 1.00 88.44 111 HIS A CA 1
ATOM 895 C C . HIS A 1 111 ? 11.323 1.222 -21.756 1.00 88.44 111 HIS A C 1
ATOM 897 O O . HIS A 1 111 ? 10.329 1.595 -21.121 1.00 88.44 111 HIS A O 1
ATOM 903 N N . PRO A 1 112 ? 11.199 0.661 -22.978 1.00 90.25 112 PRO A N 1
ATOM 904 C CA . PRO A 1 112 ? 9.917 0.558 -23.686 1.00 90.25 112 PRO A CA 1
ATOM 905 C C . PRO A 1 112 ? 8.843 -0.177 -22.873 1.00 90.25 112 PRO A C 1
ATOM 907 O O . PRO A 1 112 ? 7.702 0.282 -22.801 1.00 90.25 112 PRO A O 1
ATOM 910 N N . THR A 1 113 ? 9.213 -1.262 -22.185 1.00 88.38 113 THR A N 1
ATOM 911 C CA . THR A 1 113 ? 8.309 -2.002 -21.285 1.00 88.38 113 THR A CA 1
ATOM 912 C C . THR A 1 113 ? 7.802 -1.128 -20.138 1.00 88.38 113 THR A C 1
ATOM 914 O O . THR A 1 113 ? 6.602 -1.093 -19.881 1.00 88.38 113 THR A O 1
ATOM 917 N N . THR A 1 114 ? 8.679 -0.353 -19.491 1.00 89.75 114 THR A N 1
ATOM 918 C CA . THR A 1 114 ? 8.292 0.558 -18.404 1.00 89.75 114 THR A CA 1
ATOM 919 C C . THR A 1 114 ? 7.325 1.631 -18.897 1.00 89.75 114 THR A C 1
ATOM 921 O O . THR A 1 114 ? 6.320 1.905 -18.244 1.00 89.75 114 THR A O 1
ATOM 924 N N . GLN A 1 115 ? 7.566 2.200 -20.080 1.00 90.94 115 GLN A N 1
ATOM 925 C CA . GLN A 1 115 ? 6.670 3.192 -20.682 1.00 90.94 115 GLN A CA 1
ATOM 926 C C . GLN A 1 115 ? 5.309 2.604 -21.068 1.00 90.94 115 GLN A C 1
ATOM 928 O O . GLN A 1 115 ? 4.281 3.270 -20.931 1.00 90.94 115 GLN A O 1
ATOM 933 N N . LEU A 1 116 ? 5.279 1.370 -21.577 1.00 90.69 116 LEU A N 1
ATOM 934 C CA . LEU A 1 116 ? 4.033 0.677 -21.897 1.00 90.69 116 LEU A CA 1
ATOM 935 C C . LEU A 1 116 ? 3.207 0.437 -20.631 1.00 90.69 116 LEU A C 1
ATOM 937 O O . LEU A 1 116 ? 2.035 0.808 -20.582 1.00 90.69 116 LEU A O 1
ATOM 941 N N . VAL A 1 117 ? 3.837 -0.119 -19.596 1.00 91.31 117 VAL A N 1
ATOM 942 C CA . VAL A 1 117 ? 3.188 -0.390 -18.312 1.00 91.31 117 VAL A CA 1
ATOM 943 C C . VAL A 1 117 ? 2.640 0.896 -17.694 1.00 91.31 117 VAL A C 1
ATOM 945 O O . VAL A 1 117 ? 1.489 0.918 -17.254 1.00 91.31 117 VAL A O 1
ATOM 948 N N . ARG A 1 118 ? 3.416 1.987 -17.696 1.00 91.00 118 ARG A N 1
ATOM 949 C CA . ARG A 1 118 ? 2.958 3.292 -17.192 1.00 91.00 118 ARG A CA 1
ATOM 950 C C . ARG A 1 118 ? 1.731 3.797 -17.946 1.00 91.00 118 ARG A C 1
ATOM 952 O O . ARG A 1 118 ? 0.737 4.121 -17.305 1.00 91.00 118 ARG A O 1
ATOM 959 N N . ARG A 1 119 ? 1.739 3.757 -19.283 1.00 90.62 119 ARG A N 1
ATOM 960 C CA . ARG A 1 119 ? 0.581 4.155 -20.106 1.00 90.62 119 ARG A CA 1
ATOM 961 C C . ARG A 1 119 ? -0.668 3.325 -19.807 1.00 90.62 119 ARG A C 1
ATOM 963 O O . ARG A 1 119 ? -1.755 3.884 -19.674 1.00 90.62 119 ARG A O 1
ATOM 970 N N . ILE A 1 120 ? -0.532 2.002 -19.691 1.00 92.38 120 ILE A N 1
ATOM 971 C CA . ILE A 1 120 ? -1.658 1.114 -19.355 1.00 92.38 120 ILE A CA 1
ATOM 972 C C . ILE A 1 120 ? -2.187 1.443 -17.957 1.00 92.38 120 ILE A C 1
ATOM 974 O O . ILE A 1 120 ? -3.390 1.621 -17.776 1.00 92.38 120 ILE A O 1
ATOM 978 N N . THR A 1 121 ? -1.290 1.594 -16.984 1.00 91.62 121 THR A N 1
ATOM 979 C CA . THR A 1 121 ? -1.659 1.888 -15.595 1.00 91.62 121 THR A CA 1
ATOM 980 C C . THR A 1 121 ? -2.363 3.237 -15.492 1.00 91.62 121 THR A C 1
ATOM 982 O O . THR A 1 121 ? -3.415 3.332 -14.869 1.00 91.62 121 THR A O 1
ATOM 985 N N . GLN A 1 122 ? -1.853 4.270 -16.165 1.00 90.88 122 GLN A N 1
ATOM 986 C CA . GLN A 1 122 ? -2.481 5.589 -16.205 1.00 90.88 122 GLN A CA 1
ATOM 987 C C . GLN A 1 122 ? -3.901 5.525 -16.778 1.00 90.88 122 GLN A C 1
ATOM 989 O O . GLN A 1 122 ? -4.813 6.138 -16.220 1.00 90.88 122 GLN A O 1
ATOM 994 N N . ARG A 1 123 ? -4.109 4.761 -17.859 1.00 90.25 123 ARG A N 1
ATOM 995 C CA . ARG A 1 123 ? -5.442 4.566 -18.451 1.00 90.25 123 ARG A CA 1
ATOM 996 C C . ARG A 1 123 ? -6.404 3.907 -17.469 1.00 90.25 123 ARG A C 1
ATOM 998 O O . ARG A 1 123 ? -7.507 4.414 -17.305 1.00 90.25 123 ARG A O 1
ATOM 1005 N N . ILE A 1 124 ? -5.971 2.846 -16.784 1.00 90.12 124 ILE A N 1
ATOM 1006 C CA . ILE A 1 124 ? -6.786 2.133 -15.786 1.00 90.12 124 ILE A CA 1
ATOM 1007 C C . ILE A 1 124 ? -7.136 3.045 -14.607 1.00 90.12 124 ILE A C 1
ATOM 1009 O O . ILE A 1 124 ? -8.284 3.067 -14.163 1.00 90.12 124 ILE A O 1
ATOM 1013 N N . LEU A 1 125 ? -6.162 3.808 -14.101 1.00 87.38 125 LEU A N 1
ATOM 1014 C CA . LEU A 1 125 ? -6.372 4.721 -12.976 1.00 87.38 125 LEU A CA 1
ATOM 1015 C C . LEU A 1 125 ? -7.349 5.842 -13.338 1.00 87.38 125 LEU A C 1
ATOM 1017 O O . LEU A 1 125 ? -8.234 6.159 -12.546 1.00 87.38 125 LEU A O 1
ATOM 1021 N N . THR A 1 126 ? -7.221 6.386 -14.550 1.00 86.69 126 THR A N 1
ATOM 1022 C CA . T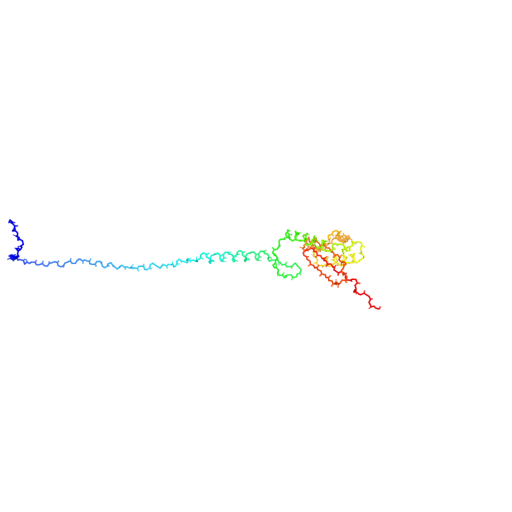HR A 1 126 ? -8.095 7.453 -15.054 1.00 86.69 126 THR A CA 1
ATOM 1023 C C . THR A 1 126 ? -9.509 6.931 -15.302 1.00 86.69 126 THR A C 1
ATOM 1025 O O . THR A 1 126 ? -10.472 7.567 -14.887 1.00 86.69 126 THR A O 1
ATOM 1028 N N . SER A 1 127 ? -9.655 5.755 -15.925 1.00 86.12 127 SER A N 1
ATOM 1029 C CA . SER A 1 127 ? -10.972 5.170 -16.210 1.00 86.12 127 SER A CA 1
ATOM 1030 C C . SER A 1 127 ? -11.709 4.715 -14.953 1.00 86.12 127 SER A C 1
ATOM 1032 O O . SER A 1 127 ? -12.933 4.740 -14.924 1.00 86.12 127 SER A O 1
ATOM 1034 N N . SER A 1 128 ? -10.967 4.289 -13.928 1.00 83.19 128 SER A N 1
ATOM 1035 C CA . SER A 1 128 ? -11.519 3.795 -12.660 1.00 83.19 128 SER A CA 1
ATOM 1036 C C . SER A 1 128 ? -11.584 4.873 -11.573 1.00 83.19 128 SER A C 1
ATOM 1038 O O . SER A 1 128 ? -11.911 4.558 -10.438 1.00 83.19 128 SER A O 1
ATOM 1040 N N . ASN A 1 129 ? -11.215 6.119 -11.890 1.00 81.44 129 ASN A N 1
ATOM 1041 C CA . ASN A 1 129 ? -11.190 7.253 -10.962 1.00 81.44 129 ASN A CA 1
ATOM 1042 C C . ASN A 1 129 ? -10.364 7.023 -9.667 1.00 81.44 129 ASN A C 1
ATOM 1044 O O . ASN A 1 129 ? -10.654 7.601 -8.617 1.00 81.44 129 ASN A O 1
ATOM 1048 N N . LEU A 1 130 ? -9.313 6.192 -9.751 1.00 81.38 130 LEU A N 1
ATOM 1049 C CA . LEU A 1 130 ? -8.500 5.715 -8.615 1.00 81.38 130 LEU A CA 1
ATOM 1050 C C . LEU A 1 130 ? -7.309 6.625 -8.259 1.00 81.38 130 LEU A C 1
ATOM 1052 O O . LEU A 1 130 ? -6.579 6.336 -7.306 1.00 81.38 130 LEU A O 1
ATOM 1056 N N . GLY A 1 131 ? -7.084 7.693 -9.028 1.00 84.62 131 GLY A N 1
ATOM 1057 C CA . GLY A 1 131 ? -6.012 8.668 -8.812 1.00 84.62 131 GLY A CA 1
ATOM 1058 C C . GLY A 1 131 ? -5.057 8.801 -10.000 1.00 84.62 131 GLY A C 1
ATOM 1059 O O . GLY A 1 131 ? -5.434 8.560 -11.149 1.00 84.62 131 GLY A O 1
ATOM 1060 N N . HIS A 1 132 ? -3.811 9.201 -9.727 1.00 85.75 132 HIS A N 1
ATOM 1061 C CA . HIS A 1 132 ? -2.813 9.522 -10.756 1.00 85.75 132 HIS A CA 1
ATOM 1062 C C . HIS A 1 132 ? -1.449 8.881 -10.466 1.00 85.75 132 HIS A C 1
ATOM 1064 O O . HIS A 1 132 ? -1.131 8.533 -9.326 1.00 85.75 132 HIS A O 1
ATOM 1070 N N . LEU A 1 133 ? -0.635 8.723 -11.514 1.00 86.44 133 LEU A N 1
ATOM 1071 C CA . LEU A 1 133 ? 0.735 8.229 -11.388 1.00 86.44 133 LEU A CA 1
ATOM 1072 C C . LEU A 1 133 ? 1.669 9.312 -10.841 1.00 86.44 133 LEU A C 1
ATOM 1074 O O . LEU A 1 133 ? 1.623 10.468 -11.256 1.00 86.44 133 LEU A O 1
ATOM 1078 N N . GLU A 1 134 ? 2.558 8.923 -9.933 1.00 78.88 134 GLU A N 1
ATOM 1079 C CA . GLU A 1 134 ? 3.571 9.818 -9.383 1.00 78.88 134 GLU A CA 1
ATOM 1080 C C . GLU A 1 134 ? 4.608 10.189 -10.463 1.00 78.88 134 GLU A C 1
ATOM 1082 O O . GLU A 1 134 ? 5.204 9.328 -11.115 1.00 78.88 134 GLU A O 1
ATOM 1087 N N . GLY A 1 135 ? 4.804 11.495 -10.677 1.00 68.38 135 GLY A N 1
ATOM 1088 C CA . GLY A 1 135 ? 5.723 12.032 -11.688 1.00 68.38 135 GLY A CA 1
ATOM 1089 C C . GLY A 1 135 ? 5.158 12.122 -13.111 1.00 68.38 135 GLY A C 1
ATOM 1090 O O . GLY A 1 135 ? 5.895 12.502 -14.016 1.00 68.38 135 GLY A O 1
ATOM 1091 N N . GLU A 1 136 ? 3.880 11.802 -13.324 1.00 58.03 136 GLU A N 1
ATOM 1092 C CA . GLU A 1 136 ? 3.180 12.008 -14.597 1.00 58.03 136 GLU A CA 1
ATOM 1093 C C . GLU A 1 136 ? 2.091 13.060 -14.377 1.00 58.03 136 GLU A C 1
ATOM 1095 O O . GLU A 1 136 ? 1.235 12.903 -13.506 1.00 58.03 136 GLU A O 1
ATOM 1100 N N . GLN A 1 137 ? 2.147 14.175 -15.110 1.00 44.03 137 GLN A N 1
ATOM 1101 C CA . GLN A 1 137 ? 1.060 15.151 -15.057 1.00 44.03 137 GLN A CA 1
ATOM 1102 C C . GLN A 1 137 ? -0.223 14.477 -15.574 1.00 44.03 137 GLN A C 1
ATOM 1104 O O . GLN A 1 137 ? -0.148 13.689 -16.525 1.00 44.03 137 GLN A O 1
ATOM 1109 N N . PRO A 1 138 ? -1.394 14.735 -14.958 1.00 50.59 138 PRO A N 1
ATOM 1110 C CA . PRO A 1 138 ? -2.656 14.255 -15.506 1.00 50.59 138 PRO A CA 1
ATOM 1111 C C . PRO A 1 138 ? -2.748 14.690 -16.977 1.00 50.59 138 PRO A C 1
ATOM 1113 O O . PRO A 1 138 ? -2.271 15.782 -17.304 1.00 50.59 138 PRO A O 1
ATOM 1116 N N . PRO A 1 139 ? -3.298 13.844 -17.868 1.00 44.75 139 PRO A N 1
ATOM 1117 C CA . PRO A 1 139 ? -3.352 14.162 -19.287 1.00 44.75 139 PRO A CA 1
ATOM 1118 C C . PRO A 1 139 ? -4.020 15.529 -19.460 1.00 44.75 139 PRO A C 1
ATOM 1120 O O . PRO A 1 139 ? -5.108 15.773 -18.934 1.00 44.75 139 PRO A O 1
ATOM 1123 N N . MET A 1 140 ? -3.315 16.441 -20.132 1.00 40.41 140 MET A N 1
ATOM 1124 C CA . MET A 1 140 ? -3.761 17.804 -20.404 1.00 40.41 140 MET A CA 1
ATOM 1125 C C . MET A 1 140 ? -4.826 17.790 -21.507 1.00 40.41 140 MET A C 1
ATOM 1127 O O . MET A 1 140 ? -4.632 18.349 -22.578 1.00 40.41 140 MET A O 1
ATOM 1131 N N . ASP A 1 141 ? -5.970 17.174 -21.220 1.00 45.19 141 ASP A N 1
ATOM 1132 C CA . ASP A 1 141 ? -7.172 17.221 -22.056 1.00 45.19 141 ASP A CA 1
ATOM 1133 C C . ASP A 1 141 ? -8.170 18.249 -21.485 1.00 45.19 141 ASP A C 1
ATOM 1135 O O . ASP A 1 141 ? -9.383 18.061 -21.499 1.00 45.19 141 ASP A O 1
ATOM 1139 N N . SER A 1 142 ? -7.663 19.370 -20.958 1.00 42.75 142 SER A N 1
ATOM 1140 C CA . SER A 1 142 ? -8.462 20.511 -20.480 1.00 42.75 142 SER A CA 1
ATOM 1141 C C . SER A 1 142 ? -8.731 21.567 -21.565 1.00 42.75 142 SER A C 1
ATOM 1143 O O . SER A 1 142 ? -9.106 22.697 -21.252 1.00 42.75 142 SER A O 1
ATOM 1145 N N . TRP A 1 143 ? -8.586 21.217 -22.849 1.00 45.50 143 TRP A N 1
ATOM 1146 C CA . TRP A 1 143 ? -8.807 22.132 -23.976 1.00 45.50 143 TRP A CA 1
ATOM 1147 C C . TRP A 1 143 ? -9.946 21.682 -24.914 1.00 45.50 143 TRP A C 1
ATOM 1149 O O . TRP A 1 143 ? -9.685 21.244 -26.034 1.00 45.50 143 TRP A O 1
ATOM 1159 N N . ARG A 1 144 ? -11.204 21.782 -24.439 1.00 38.12 144 ARG A N 1
ATOM 1160 C CA . ARG A 1 144 ? -12.511 21.905 -25.162 1.00 38.12 144 ARG A CA 1
ATOM 1161 C C . ARG A 1 144 ? -13.637 21.467 -24.200 1.00 38.12 144 ARG A C 1
ATOM 1163 O O . ARG A 1 144 ? -13.561 20.370 -23.674 1.00 38.12 144 ARG A O 1
ATOM 1170 N N . SER A 1 145 ? -14.708 22.197 -23.885 1.00 35.81 145 SER A N 1
ATOM 1171 C CA . SER A 1 145 ? -15.275 23.444 -24.397 1.00 35.81 145 SER A CA 1
ATOM 1172 C C . SER A 1 145 ? -16.150 24.099 -23.318 1.00 35.81 145 SER A C 1
ATOM 1174 O O . SER A 1 145 ? -16.693 23.447 -22.429 1.00 35.81 145 SER A O 1
ATOM 1176 N N . THR A 1 146 ? -16.295 25.407 -23.458 1.00 44.09 146 THR A N 1
ATOM 1177 C CA . THR A 1 146 ? -17.271 26.314 -22.857 1.00 44.09 146 THR A CA 1
ATOM 1178 C C . THR A 1 146 ? -18.698 25.737 -22.796 1.00 44.09 146 THR A C 1
ATOM 1180 O O . THR A 1 146 ? -19.194 25.191 -23.776 1.00 44.09 146 THR A O 1
ATOM 1183 N N . THR A 1 147 ? -19.363 25.961 -21.657 1.00 42.31 147 THR A N 1
ATOM 1184 C CA . THR A 1 147 ? -20.824 25.896 -21.433 1.00 42.31 147 THR A CA 1
ATOM 1185 C C . THR A 1 147 ? -21.500 24.521 -21.522 1.00 42.31 147 THR A C 1
ATOM 1187 O O . THR A 1 147 ? -22.019 24.133 -22.560 1.00 42.31 147 THR A O 1
ATOM 1190 N N . SER A 1 148 ? -21.607 23.839 -20.377 1.00 39.97 148 SER A N 1
ATOM 1191 C CA . SER A 1 148 ? -22.846 23.239 -19.839 1.00 39.97 148 SER A CA 1
ATOM 1192 C C . SER A 1 148 ? -22.496 22.221 -18.750 1.00 39.97 148 SER A C 1
ATOM 1194 O O . SER A 1 148 ? -21.607 21.391 -18.901 1.00 39.97 148 SER A O 1
ATOM 1196 N N . THR A 1 149 ? -23.204 22.328 -17.635 1.00 44.12 149 THR A N 1
ATOM 1197 C CA . THR A 1 149 ? -23.272 21.477 -16.445 1.00 44.12 149 THR A CA 1
ATOM 1198 C C . THR A 1 149 ? -23.042 19.972 -16.687 1.00 44.12 149 THR A C 1
ATOM 1200 O O . THR A 1 149 ? -23.985 19.191 -16.730 1.00 44.12 149 THR A O 1
ATOM 1203 N N . ALA A 1 150 ? -21.788 19.523 -16.761 1.00 37.34 150 ALA A N 1
ATOM 1204 C CA . ALA A 1 150 ? -21.427 18.112 -16.629 1.00 37.34 150 ALA A CA 1
ATOM 1205 C C . ALA A 1 150 ? -20.154 18.001 -15.785 1.00 37.34 150 ALA A C 1
ATOM 1207 O O . ALA A 1 150 ? -19.035 18.255 -16.222 1.00 37.34 150 ALA A O 1
ATOM 1208 N N . LYS A 1 151 ? -20.368 17.688 -14.510 1.00 39.53 151 LYS A N 1
ATOM 1209 C CA . LYS A 1 151 ? -19.353 17.504 -13.479 1.00 39.53 151 LYS A CA 1
ATOM 1210 C C . LYS A 1 151 ? -18.475 16.312 -13.882 1.00 39.53 151 LYS A C 1
ATOM 1212 O O . LYS A 1 151 ? -18.868 15.174 -13.648 1.00 39.53 151 LYS A O 1
ATOM 1217 N N . ILE A 1 152 ? -17.312 16.559 -14.489 1.00 45.38 152 ILE A N 1
ATOM 1218 C CA . ILE A 1 152 ? -16.250 15.545 -14.576 1.00 45.38 152 ILE A CA 1
ATOM 1219 C C . ILE A 1 152 ? -16.051 15.038 -13.139 1.00 45.38 152 ILE A C 1
ATOM 1221 O O . ILE A 1 152 ? -15.866 15.880 -12.245 1.00 45.38 152 ILE A O 1
ATOM 1225 N N . PRO A 1 153 ? -16.173 13.727 -12.858 1.00 43.84 153 PRO A N 1
ATOM 1226 C CA . PRO A 1 153 ? -15.974 13.232 -11.509 1.00 43.84 153 PRO A CA 1
ATOM 1227 C C . PRO A 1 153 ? -14.563 13.630 -11.091 1.00 43.84 153 PRO A C 1
ATOM 1229 O O . PRO A 1 153 ? -13.589 13.254 -11.736 1.00 43.84 153 PRO A O 1
ATOM 1232 N N . ARG A 1 154 ? -14.440 14.438 -10.034 1.00 43.41 154 ARG A N 1
ATOM 1233 C CA . ARG A 1 154 ? -13.153 14.557 -9.347 1.00 43.41 154 ARG A CA 1
ATOM 1234 C C . ARG A 1 154 ? -12.706 13.137 -8.970 1.00 43.41 154 ARG A C 1
ATOM 1236 O O . ARG A 1 154 ? -13.589 12.339 -8.627 1.00 43.41 154 ARG A O 1
ATOM 1243 N N . PRO A 1 155 ? -11.393 12.838 -8.987 1.00 49.84 155 PRO A N 1
ATOM 1244 C CA . PRO A 1 155 ? -10.866 11.634 -8.359 1.00 49.84 155 PRO A CA 1
ATOM 1245 C C . PRO A 1 155 ? -11.544 11.451 -7.012 1.00 49.84 155 PRO A C 1
ATOM 1247 O O . PRO A 1 155 ? -11.513 12.362 -6.180 1.00 49.84 155 PRO A O 1
ATOM 1250 N N . LEU A 1 156 ? -12.213 10.312 -6.818 1.00 50.09 156 LEU A N 1
ATOM 1251 C CA . LEU A 1 156 ? -12.830 9.982 -5.530 1.00 50.09 156 LEU A CA 1
ATOM 1252 C C . LEU A 1 156 ? -11.759 9.957 -4.425 1.00 50.09 156 LEU A C 1
ATOM 1254 O O . LEU A 1 156 ? -12.069 10.166 -3.253 1.00 50.09 156 LEU A O 1
ATOM 1258 N N . THR A 1 157 ? -10.494 9.785 -4.818 1.00 59.66 157 THR A N 1
ATOM 1259 C CA . THR A 1 157 ? -9.308 9.842 -3.969 1.00 59.66 157 THR A CA 1
ATOM 1260 C C . THR A 1 157 ? -8.131 10.518 -4.694 1.00 59.66 157 THR A C 1
ATOM 1262 O O . THR A 1 157 ? -7.787 10.111 -5.803 1.00 59.66 157 THR A O 1
ATOM 1265 N N . ASP A 1 158 ? -7.462 11.496 -4.062 1.00 68.94 158 ASP A N 1
ATOM 1266 C CA . ASP A 1 158 ? -6.180 12.094 -4.516 1.00 68.94 158 ASP A CA 1
ATOM 1267 C C . ASP A 1 158 ? -4.996 11.141 -4.242 1.00 68.94 158 ASP A C 1
ATOM 1269 O O . ASP A 1 158 ? -4.003 11.470 -3.594 1.00 68.94 158 ASP A O 1
ATOM 1273 N N . THR A 1 159 ? -5.150 9.876 -4.635 1.00 76.38 159 THR A N 1
ATOM 1274 C CA . THR A 1 159 ? -4.169 8.833 -4.339 1.00 76.38 159 THR A CA 1
ATOM 1275 C C . THR A 1 159 ? -3.094 8.803 -5.416 1.00 76.38 159 THR A C 1
ATOM 1277 O O . THR A 1 159 ? -3.376 8.693 -6.611 1.00 76.38 159 THR A O 1
ATOM 1280 N N . LYS A 1 160 ? -1.838 8.882 -4.971 1.00 85.50 160 LYS A N 1
ATOM 1281 C CA . LYS A 1 160 ? -0.650 8.827 -5.824 1.00 85.50 160 LYS A CA 1
ATOM 1282 C C . LYS A 1 160 ? -0.147 7.395 -5.923 1.00 85.50 160 LYS A C 1
ATOM 1284 O O . LYS A 1 160 ? 0.144 6.761 -4.905 1.00 85.50 160 LYS A O 1
ATOM 1289 N N . TRP A 1 161 ? -0.020 6.909 -7.151 1.00 89.31 161 TRP A N 1
ATOM 1290 C CA . TRP A 1 161 ? 0.426 5.552 -7.445 1.00 89.31 161 TRP A CA 1
ATOM 1291 C C . TRP A 1 161 ? 1.848 5.544 -7.997 1.00 89.31 161 TRP A C 1
ATOM 1293 O O . TRP A 1 161 ? 2.165 6.274 -8.936 1.00 89.31 161 TRP A O 1
ATOM 1303 N N . VAL A 1 162 ? 2.695 4.678 -7.444 1.00 90.38 162 VAL A N 1
ATOM 1304 C CA . VAL A 1 162 ? 4.040 4.406 -7.968 1.00 90.38 162 VAL A CA 1
ATOM 1305 C C . VAL A 1 162 ? 4.016 3.098 -8.740 1.00 90.38 162 VAL A C 1
ATOM 1307 O O . VAL A 1 162 ? 3.441 2.112 -8.283 1.00 90.38 162 VAL A O 1
ATOM 1310 N N . VAL A 1 163 ? 4.663 3.081 -9.902 1.00 91.31 163 VAL A N 1
ATOM 1311 C CA . VAL A 1 163 ? 4.818 1.880 -10.725 1.00 91.31 163 VAL A CA 1
ATOM 1312 C C . VAL A 1 163 ? 6.281 1.469 -10.731 1.00 91.31 163 VAL A C 1
ATOM 1314 O O . VAL A 1 163 ? 7.154 2.266 -11.077 1.00 91.31 163 VAL A O 1
ATOM 1317 N N . LEU A 1 164 ? 6.535 0.216 -10.370 1.00 91.00 164 LEU A N 1
ATOM 1318 C CA . LEU A 1 164 ? 7.847 -0.414 -10.411 1.00 91.00 164 LEU A CA 1
ATOM 1319 C C . LEU A 1 164 ? 7.803 -1.570 -11.411 1.00 91.00 164 LEU A C 1
ATOM 1321 O O . LEU A 1 164 ? 6.955 -2.451 -11.293 1.00 91.00 164 LEU A O 1
ATOM 1325 N N . VAL A 1 165 ? 8.724 -1.589 -12.368 1.00 91.44 165 VAL A N 1
ATOM 1326 C CA . VAL A 1 165 ? 8.894 -2.726 -13.280 1.00 91.44 165 VAL A CA 1
ATOM 1327 C C . VAL A 1 165 ? 10.209 -3.408 -12.942 1.00 91.44 165 VAL A C 1
ATOM 1329 O O . VAL A 1 165 ? 11.255 -2.757 -12.914 1.00 91.44 165 VAL A O 1
ATOM 1332 N N . VAL A 1 166 ? 10.132 -4.697 -12.637 1.00 91.38 166 VAL A N 1
ATOM 1333 C CA . VAL A 1 166 ? 11.262 -5.535 -12.240 1.00 91.38 166 VAL A CA 1
ATOM 1334 C C . VAL A 1 166 ? 11.518 -6.554 -13.344 1.00 91.38 166 VAL A C 1
ATOM 1336 O O . VAL A 1 166 ? 10.585 -7.220 -13.790 1.00 91.38 166 VAL A O 1
ATOM 1339 N N . ASP A 1 167 ? 12.771 -6.650 -13.776 1.00 89.69 167 ASP A N 1
ATOM 1340 C CA . ASP A 1 167 ? 13.286 -7.724 -14.622 1.00 89.69 167 ASP A CA 1
ATOM 1341 C C . ASP A 1 167 ? 13.489 -8.960 -13.750 1.00 89.69 167 ASP A C 1
ATOM 1343 O O . ASP A 1 167 ? 14.423 -9.025 -12.940 1.00 89.69 167 ASP A O 1
ATOM 1347 N N . ASP A 1 168 ? 12.578 -9.914 -13.869 1.00 86.44 168 ASP A N 1
ATOM 1348 C CA . ASP A 1 168 ? 12.644 -11.168 -13.136 1.00 86.44 168 ASP A CA 1
ATOM 1349 C C . ASP A 1 168 ? 12.472 -12.297 -14.142 1.00 86.44 168 ASP A C 1
ATOM 1351 O O . ASP A 1 168 ? 11.379 -12.523 -14.646 1.00 86.44 168 ASP A O 1
ATOM 1355 N N . ALA A 1 169 ? 13.575 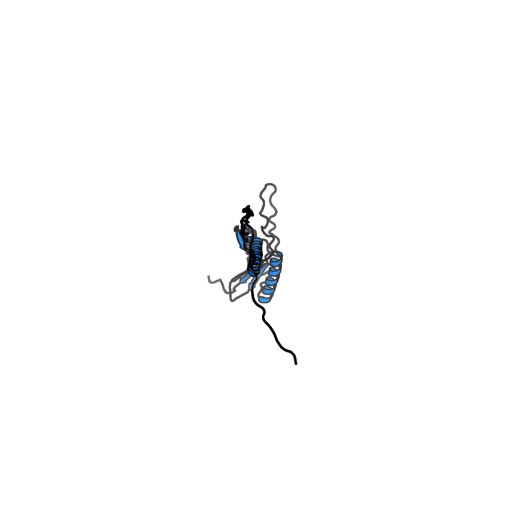-12.943 -14.521 1.00 80.75 169 ALA A N 1
ATOM 1356 C CA . ALA A 1 169 ? 13.579 -13.915 -15.610 1.00 80.75 169 ALA A CA 1
ATOM 1357 C C . ALA A 1 169 ? 12.804 -15.196 -15.272 1.00 80.75 169 ALA A C 1
ATOM 1359 O O . ALA A 1 169 ? 12.356 -15.877 -16.199 1.00 80.75 169 ALA A O 1
ATOM 1360 N N . ASP A 1 170 ? 12.649 -15.487 -13.980 1.00 81.50 170 ASP A N 1
ATOM 1361 C CA . ASP A 1 170 ? 12.129 -16.758 -13.489 1.00 81.50 170 ASP A CA 1
ATOM 1362 C C . ASP A 1 170 ? 10.599 -16.742 -13.349 1.00 81.50 170 ASP A C 1
ATOM 1364 O O . ASP A 1 170 ? 9.960 -17.751 -13.639 1.00 81.50 170 ASP A O 1
ATOM 1368 N N . ASP A 1 171 ? 9.994 -15.599 -12.995 1.00 78.06 171 ASP A N 1
ATOM 1369 C CA . ASP A 1 171 ? 8.560 -15.508 -12.693 1.00 78.06 171 ASP A CA 1
ATOM 1370 C C . ASP A 1 171 ? 7.857 -14.299 -13.342 1.00 78.06 171 ASP A C 1
ATOM 1372 O O . ASP A 1 171 ? 8.218 -13.136 -13.147 1.00 78.06 171 ASP A O 1
ATOM 1376 N N . VAL A 1 172 ? 6.752 -14.567 -14.053 1.00 85.56 172 VAL A N 1
ATOM 1377 C CA . VAL A 1 172 ? 5.815 -13.537 -14.539 1.00 85.56 172 VAL A CA 1
ATOM 1378 C C . VAL A 1 172 ? 4.727 -13.321 -13.492 1.00 85.56 172 VAL A C 1
ATOM 1380 O O . VAL A 1 172 ? 3.884 -14.189 -13.264 1.00 85.56 172 VAL A O 1
ATOM 1383 N N . ASN A 1 173 ? 4.713 -12.149 -12.859 1.00 89.69 173 ASN A N 1
ATOM 1384 C CA . ASN A 1 173 ? 3.761 -11.840 -11.792 1.00 89.69 173 ASN A CA 1
ATOM 1385 C C . ASN A 1 173 ? 3.454 -10.335 -11.719 1.00 89.69 173 ASN A C 1
ATOM 1387 O O . ASN A 1 173 ? 4.175 -9.493 -12.251 1.00 89.69 173 ASN A O 1
ATOM 1391 N N . ALA A 1 174 ? 2.390 -9.967 -11.014 1.00 91.25 174 ALA A N 1
ATOM 1392 C CA . ALA A 1 174 ? 2.083 -8.589 -10.670 1.00 91.25 174 ALA A CA 1
ATOM 1393 C C . ALA A 1 174 ? 1.641 -8.507 -9.207 1.00 91.25 174 ALA A C 1
ATOM 1395 O O . ALA A 1 174 ? 0.844 -9.309 -8.727 1.00 91.25 174 ALA A O 1
ATOM 1396 N N . LEU A 1 175 ? 2.141 -7.502 -8.495 1.00 91.12 175 LEU A N 1
ATOM 1397 C CA . LEU A 1 175 ? 1.749 -7.206 -7.126 1.00 91.12 175 LEU A CA 1
ATOM 1398 C C . LEU A 1 175 ? 1.191 -5.788 -7.054 1.00 91.12 175 LEU A C 1
ATOM 1400 O O . LEU A 1 175 ? 1.874 -4.833 -7.417 1.00 91.12 175 LEU A O 1
ATOM 1404 N N . ALA A 1 176 ? -0.000 -5.647 -6.484 1.00 91.06 176 ALA A N 1
ATOM 1405 C CA . ALA A 1 176 ? -0.535 -4.362 -6.061 1.00 91.06 176 ALA A CA 1
ATOM 1406 C C . ALA A 1 176 ? -0.557 -4.284 -4.530 1.00 91.06 176 ALA A C 1
ATOM 1408 O O . ALA A 1 176 ? -1.053 -5.181 -3.851 1.00 91.06 176 ALA A O 1
ATOM 1409 N N . THR A 1 177 ? -0.022 -3.190 -4.006 1.00 89.69 177 THR A N 1
ATOM 1410 C CA . THR A 1 177 ? 0.014 -2.829 -2.587 1.00 89.69 177 THR A CA 1
ATOM 1411 C C . THR A 1 177 ? -0.520 -1.400 -2.435 1.00 89.69 177 THR A C 1
ATOM 1413 O O . THR A 1 177 ? -0.779 -0.715 -3.422 1.00 89.69 177 THR A O 1
ATOM 1416 N N . ILE A 1 178 ? -0.685 -0.937 -1.193 1.00 88.06 178 ILE A N 1
ATOM 1417 C CA . ILE A 1 178 ? -0.980 0.455 -0.824 1.00 88.06 178 ILE A CA 1
ATOM 1418 C C . ILE A 1 178 ? -0.144 1.442 -1.669 1.00 88.06 178 ILE A C 1
ATOM 1420 O O . ILE A 1 178 ? 1.054 1.603 -1.441 1.00 88.06 178 ILE A O 1
ATOM 1424 N N . GLY A 1 179 ? -0.779 2.079 -2.661 1.00 86.19 179 GLY A N 1
ATOM 1425 C CA . GLY A 1 179 ? -0.179 3.104 -3.528 1.00 86.19 179 GLY A CA 1
ATOM 1426 C C . GLY A 1 179 ? 0.994 2.645 -4.408 1.00 86.19 179 GLY A C 1
ATOM 1427 O O . GLY A 1 179 ? 1.740 3.492 -4.903 1.00 86.19 179 GLY A O 1
ATOM 1428 N N . LEU A 1 180 ? 1.192 1.335 -4.596 1.00 90.06 180 LEU A N 1
ATOM 1429 C CA . LEU A 1 180 ? 2.314 0.764 -5.348 1.00 90.06 180 LEU A CA 1
ATOM 1430 C C . LEU A 1 180 ? 1.842 -0.390 -6.233 1.00 90.06 180 LEU A C 1
ATOM 1432 O O . LEU A 1 180 ? 1.209 -1.328 -5.750 1.00 90.06 180 LEU A O 1
ATOM 1436 N N . VAL A 1 181 ? 2.233 -0.363 -7.503 1.00 92.75 181 VAL A N 1
ATOM 1437 C CA . VAL A 1 181 ? 2.086 -1.486 -8.433 1.00 92.75 181 VAL A CA 1
ATOM 1438 C C . VAL A 1 181 ? 3.477 -1.943 -8.856 1.00 92.75 181 VAL A C 1
ATOM 1440 O O . VAL A 1 181 ? 4.249 -1.166 -9.413 1.00 92.75 181 VAL A O 1
ATOM 1443 N N . CYS A 1 182 ? 3.809 -3.200 -8.581 1.00 91.62 182 CYS A N 1
ATOM 1444 C CA . CYS A 1 182 ? 5.028 -3.852 -9.046 1.00 91.62 182 CYS A CA 1
ATOM 1445 C C . CYS A 1 182 ? 4.675 -4.875 -10.124 1.00 91.62 182 CYS A C 1
ATOM 1447 O O . CYS A 1 182 ? 3.846 -5.749 -9.879 1.00 91.62 182 CYS A O 1
ATOM 1449 N N . ILE A 1 183 ? 5.325 -4.801 -11.279 1.00 92.31 183 ILE A N 1
ATOM 1450 C CA . ILE A 1 183 ? 5.174 -5.785 -12.354 1.00 92.31 183 ILE A CA 1
ATOM 1451 C C . ILE A 1 183 ? 6.497 -6.518 -12.533 1.00 92.31 183 ILE A C 1
ATOM 1453 O O . ILE A 1 183 ? 7.532 -5.878 -12.722 1.00 92.31 183 ILE A O 1
ATOM 1457 N N . PHE A 1 184 ? 6.435 -7.843 -12.463 1.00 90.69 184 PHE A N 1
ATOM 1458 C CA . PHE A 1 184 ? 7.539 -8.760 -12.711 1.00 90.69 184 PHE A CA 1
ATOM 1459 C C . PHE A 1 184 ? 7.463 -9.210 -14.159 1.00 90.69 184 PHE A C 1
ATOM 1461 O O . PHE A 1 184 ? 6.489 -9.837 -14.587 1.00 90.69 184 PHE A O 1
ATOM 1468 N N . TYR A 1 185 ? 8.462 -8.799 -14.927 1.00 84.06 185 TYR A N 1
ATOM 1469 C CA . TYR A 1 185 ? 8.574 -9.126 -16.333 1.00 84.06 185 TYR A CA 1
ATOM 1470 C C . TYR A 1 185 ? 9.512 -10.321 -16.501 1.00 84.06 185 TYR A C 1
ATOM 1472 O O . TYR A 1 185 ? 10.718 -10.187 -16.303 1.00 84.06 185 TYR A O 1
ATOM 1480 N N . GLY A 1 186 ? 8.936 -11.452 -16.913 1.00 76.56 186 GLY A N 1
ATOM 1481 C CA . GLY A 1 186 ? 9.656 -12.654 -17.320 1.00 76.56 186 GLY A CA 1
ATOM 1482 C C . GLY A 1 186 ? 10.190 -12.537 -18.735 1.00 76.56 186 GLY A C 1
ATOM 1483 O O . GLY A 1 186 ? 9.426 -12.408 -19.690 1.00 76.56 186 GLY A O 1
ATOM 1484 N N . ARG A 1 187 ? 11.510 -12.648 -18.889 1.00 63.56 187 ARG A N 1
ATOM 1485 C CA . ARG A 1 187 ? 12.181 -12.612 -20.198 1.00 63.56 187 ARG A CA 1
ATOM 1486 C C . ARG A 1 187 ? 11.867 -13.837 -21.077 1.00 63.56 187 ARG A C 1
ATOM 1488 O O . ARG A 1 187 ? 12.143 -13.802 -22.271 1.00 63.56 187 ARG A O 1
ATOM 1495 N N . HIS A 1 188 ? 11.281 -14.895 -20.510 1.00 55.56 188 HIS A N 1
ATOM 1496 C CA . HIS A 1 188 ? 11.047 -16.177 -21.189 1.00 55.56 188 HIS A CA 1
ATOM 1497 C C . HIS A 1 188 ? 9.643 -16.401 -21.747 1.00 55.56 188 HIS A C 1
ATOM 1499 O O . HIS A 1 188 ? 9.359 -17.478 -22.268 1.00 55.56 188 HIS A O 1
ATOM 1505 N N . VAL A 1 189 ? 8.757 -15.415 -21.681 1.00 56.78 189 VAL A N 1
ATOM 1506 C CA . VAL A 1 189 ? 7.352 -15.661 -21.987 1.00 56.78 189 VAL A CA 1
ATOM 1507 C C . VAL A 1 189 ? 6.915 -14.778 -23.162 1.00 56.78 189 VAL A C 1
ATOM 1509 O O . VAL A 1 189 ? 6.585 -13.607 -23.002 1.00 56.78 189 VAL A O 1
ATOM 1512 N N . TYR A 1 190 ? 6.938 -15.434 -24.334 1.00 54.41 190 TYR A N 1
ATOM 1513 C CA . TYR A 1 190 ? 6.358 -15.100 -25.648 1.00 54.41 190 TYR A CA 1
ATOM 1514 C C . TYR A 1 190 ? 7.254 -14.404 -26.694 1.00 54.41 190 TYR A C 1
ATOM 1516 O O . TYR A 1 190 ? 7.343 -13.185 -26.759 1.00 54.41 190 TYR A O 1
ATOM 1524 N N . CYS A 1 191 ? 7.841 -15.224 -27.578 1.00 43.03 191 CYS A N 1
ATOM 1525 C CA . CYS A 1 191 ? 7.480 -15.282 -29.005 1.00 43.03 191 CYS A CA 1
ATOM 1526 C C . CYS A 1 191 ? 7.840 -16.683 -29.538 1.00 43.03 191 CYS A C 1
ATOM 1528 O O . CYS A 1 191 ? 8.968 -16.928 -29.956 1.00 43.03 191 CYS A O 1
ATOM 1530 N N . ALA A 1 192 ? 6.890 -17.615 -29.459 1.00 41.31 192 ALA A N 1
ATOM 1531 C CA . ALA A 1 192 ? 6.858 -18.794 -30.314 1.00 41.31 192 ALA A CA 1
ATOM 1532 C C . ALA A 1 192 ? 5.635 -18.618 -31.222 1.00 41.31 192 ALA A C 1
ATOM 1534 O O . ALA A 1 192 ? 4.524 -18.985 -30.843 1.00 41.31 192 ALA A O 1
ATOM 1535 N N . GLU A 1 193 ? 5.857 -17.960 -32.357 1.00 35.59 193 GLU A N 1
ATOM 1536 C CA . GLU A 1 193 ? 5.055 -18.083 -33.578 1.00 35.59 193 GLU A CA 1
ATOM 1537 C C . GLU A 1 193 ? 5.988 -18.567 -34.688 1.00 35.59 193 GLU A C 1
ATOM 1539 O O . GLU A 1 193 ? 7.132 -18.053 -34.748 1.00 35.59 193 GLU A O 1
#

InterPro domains:
  IPR051156 Mitochondrial and Outer Membrane Metalloprotease [PTHR22726] (49-186)

Sequence (193 aa):
MLTVLRQISLRLRSRTGAGNSSQLTTKRLYAVERTVKRNKIMPWTVPPRVIGLAVAGLILGGYYVAHLETAPETGRRRFMPLTKQDEEYFRLKILYARLKLYRGNILPVHHPTTQLVRRITQRILTSSNLGHLEGEQPPMDSWRSTTSTAKIPRPLTDTKWVVLVVDDADDVNALATIGLVCIFYGRHVYCAE

Radius of gyration: 47.93 Å; chains: 1; bounding box: 84×50×152 Å

Organism: NCBI:txid1033252